Protein AF-A0A4Y7IHA9-F1 (afdb_monomer)

InterPro domains:
  IPR001179 FKBP-type peptidyl-prolyl cis-trans isomerase domain [PF00254] (92-177)
  IPR001179 FKBP-type peptidyl-prolyl cis-trans isomerase domain [PS50059] (94-177)
  IPR044197 Peptidyl-prolyl cis-trans isomerase FKBP17-1-like [PTHR47860] (51-195)
  IPR046357 Peptidyl-prolyl cis-trans isomerase domain superfamily [G3DSA:3.10.50.40] (59-189)

Organism: Papaver somniferum (NCBI:txid3469)

Secondary structure (DSSP, 8-state):
-EEEEEES-------------------------HHHHHHHHHHHHHHHHHHHHHHHHHHHHHHHT-EEPTTSSS-EEEEEE--SB-----TTS-EEEEEEEEEE-SSGGG-EEEETTT-B-TTSPBPPEEEEET--SSB-HHHHHHHHTPPBT-EEEEE--GGGS-SSSSPBS--SSHHHHHHHHHHHS-HHHHHHHHHHH--S-PPS----TTS--

Foldseek 3Di:
DKKKKAWDDDDDDDPPPPPPPPPPPDDDDDPDDPVVVVVVVVVVVVVVVVVVVVVVVVVVVQVVPWDAQPPLVGKIKGWPFAADAAPPDDLVDFDKIWIWMWDFDPPPVGDTLDGQLVVADPVSHRDTDIDTQNDDDAEQSSVSSVVNRGGHRTIMMMDAPLNRGDPALRHDDHHPDPVSSVVVCCVSVVVVVVVVVVCVVDVDDDDDDDDPPPRPD

Nearest PDB structures (foldseek):
  1q6u-assembly1_A  TM=5.528E-01  e=1.081E-02  Escherichia coli

Structure (mmCIF, N/CA/C/O backbone):
data_AF-A0A4Y7IHA9-F1
#
_entry.id   AF-A0A4Y7IHA9-F1
#
loop_
_atom_site.group_PDB
_atom_site.id
_atom_site.type_symbol
_atom_site.label_atom_id
_atom_site.label_alt_id
_atom_site.label_comp_id
_atom_site.label_asym_id
_atom_site.label_entity_id
_atom_site.label_seq_id
_atom_site.pdbx_PDB_ins_code
_atom_site.Cartn_x
_atom_site.Cartn_y
_atom_site.Cartn_z
_atom_site.occupancy
_atom_site.B_iso_or_equiv
_atom_site.auth_seq_id
_atom_site.auth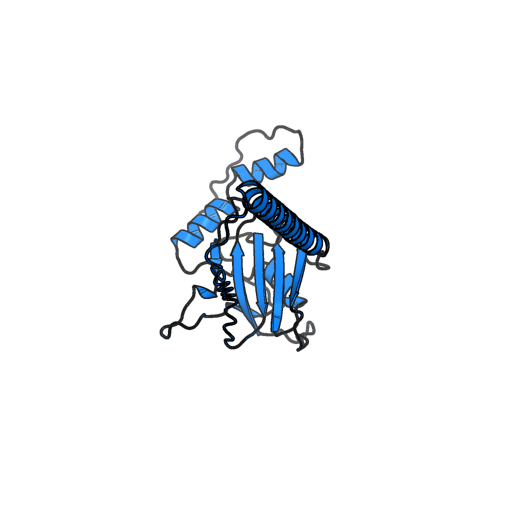_comp_id
_atom_site.auth_asym_id
_atom_site.auth_atom_id
_atom_site.pdbx_PDB_model_num
ATOM 1 N N . MET A 1 1 ? 5.165 6.055 2.962 1.00 47.41 1 MET A N 1
ATOM 2 C CA . MET A 1 1 ? 3.802 5.753 2.471 1.00 47.41 1 MET A CA 1
ATOM 3 C C . MET A 1 1 ? 3.175 4.714 3.390 1.00 47.41 1 MET A C 1
ATOM 5 O O . MET A 1 1 ? 3.920 3.924 3.952 1.00 47.41 1 MET A O 1
ATOM 9 N N . VAL A 1 2 ? 1.858 4.721 3.590 1.00 49.47 2 VAL A N 1
ATOM 10 C CA . VAL A 1 2 ? 1.145 3.632 4.276 1.00 49.47 2 VAL A CA 1
ATOM 11 C C . VAL A 1 2 ? 0.215 2.985 3.267 1.00 49.47 2 VAL A C 1
ATOM 13 O O . VAL A 1 2 ? -0.610 3.672 2.669 1.00 49.47 2 VAL A O 1
ATOM 16 N N . CYS A 1 3 ? 0.351 1.683 3.083 1.00 51.03 3 CYS A N 1
ATOM 17 C CA . CYS A 1 3 ? -0.490 0.902 2.191 1.00 51.03 3 CYS A CA 1
ATOM 18 C C . CYS A 1 3 ? -1.151 -0.214 2.998 1.00 51.03 3 CYS A C 1
ATOM 20 O O . CYS A 1 3 ? -0.537 -0.754 3.917 1.00 51.03 3 CYS A O 1
ATOM 22 N N . THR A 1 4 ? -2.399 -0.546 2.692 1.00 55.12 4 THR A N 1
ATOM 23 C CA . THR A 1 4 ? -2.986 -1.812 3.148 1.00 55.12 4 THR A CA 1
ATOM 24 C C . THR A 1 4 ? -3.186 -2.677 1.922 1.00 55.12 4 THR A C 1
ATOM 26 O O . THR A 1 4 ? -3.884 -2.257 1.003 1.00 55.12 4 THR A O 1
ATOM 29 N N . ILE A 1 5 ? -2.531 -3.834 1.911 1.00 53.50 5 ILE A N 1
ATOM 30 C CA . ILE A 1 5 ? -2.459 -4.779 0.801 1.00 53.50 5 ILE A CA 1
ATOM 31 C C . ILE A 1 5 ? -3.335 -5.988 1.140 1.00 53.50 5 ILE A C 1
ATOM 33 O O . ILE A 1 5 ? -3.275 -6.526 2.249 1.00 53.50 5 ILE A O 1
ATOM 37 N N . TYR A 1 6 ? -4.132 -6.407 0.165 1.00 57.00 6 TYR A N 1
ATOM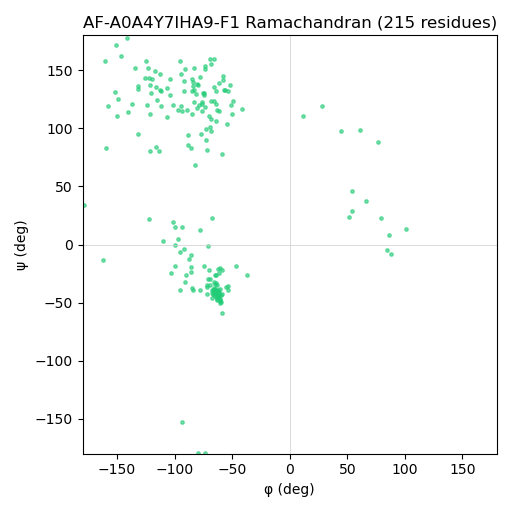 38 C CA . TYR A 1 6 ? -5.034 -7.551 0.193 1.00 57.00 6 TYR A CA 1
ATOM 39 C C . TYR A 1 6 ? -4.619 -8.487 -0.944 1.00 57.00 6 TYR A C 1
ATOM 41 O O . TYR A 1 6 ? -4.743 -8.116 -2.108 1.00 57.00 6 TYR A O 1
ATOM 49 N N . LEU A 1 7 ? -4.101 -9.676 -0.633 1.00 40.53 7 LEU A N 1
ATOM 50 C CA . LEU A 1 7 ? -3.544 -10.583 -1.643 1.00 40.53 7 LEU A CA 1
ATOM 51 C C . LEU A 1 7 ? -4.590 -11.594 -2.132 1.00 40.53 7 LEU A C 1
ATOM 53 O O . LEU A 1 7 ? -4.988 -12.453 -1.349 1.00 40.53 7 LEU A O 1
ATOM 57 N N . ASN A 1 8 ? -4.959 -11.508 -3.420 1.00 40.97 8 ASN A N 1
ATOM 58 C CA . ASN A 1 8 ? -5.875 -12.381 -4.171 1.00 40.97 8 ASN A CA 1
ATOM 59 C C . ASN A 1 8 ? -7.176 -12.751 -3.435 1.00 40.97 8 ASN A C 1
ATOM 61 O O . ASN A 1 8 ? -7.203 -13.726 -2.693 1.00 40.97 8 ASN A O 1
ATOM 65 N N . ASN A 1 9 ? -8.261 -12.034 -3.739 1.00 35.53 9 ASN A N 1
ATOM 66 C CA . ASN A 1 9 ? -9.654 -12.418 -3.480 1.00 35.53 9 ASN A CA 1
ATOM 67 C C . ASN A 1 9 ? -10.491 -11.750 -4.591 1.00 35.53 9 ASN A C 1
ATOM 69 O O . ASN A 1 9 ? -10.494 -10.530 -4.692 1.00 35.53 9 ASN A O 1
ATOM 73 N N . MET A 1 10 ? -11.069 -12.486 -5.548 1.00 23.16 10 MET A N 1
ATOM 74 C CA . MET A 1 10 ? -12.488 -12.875 -5.496 1.00 23.16 10 MET A CA 1
ATOM 75 C C . MET A 1 10 ? -13.266 -12.125 -4.407 1.00 23.16 10 MET A C 1
ATOM 77 O O . MET A 1 10 ? -13.028 -12.313 -3.215 1.00 23.16 10 MET A O 1
ATOM 81 N N . VAL A 1 11 ? -14.154 -11.244 -4.863 1.00 26.59 11 VAL A N 1
ATOM 82 C CA . VAL A 1 11 ? -15.019 -10.361 -4.082 1.00 26.59 11 VAL A CA 1
ATOM 83 C C . VAL A 1 11 ? -15.602 -11.082 -2.865 1.00 26.59 11 VAL A C 1
ATOM 85 O O . VAL A 1 11 ? -16.396 -12.006 -2.999 1.00 26.59 11 VAL A O 1
ATOM 88 N N . VAL A 1 12 ? -15.243 -10.608 -1.673 1.00 22.23 12 VAL A N 1
ATOM 89 C CA . VAL A 1 12 ? -16.101 -10.717 -0.492 1.00 22.23 12 VAL A CA 1
ATOM 90 C C . VAL A 1 12 ? -16.122 -9.338 0.141 1.00 22.23 12 VAL A C 1
ATOM 92 O O . VAL A 1 12 ? -15.222 -8.952 0.889 1.00 22.23 12 VAL A O 1
ATOM 95 N N . THR A 1 13 ? -17.150 -8.581 -0.224 1.00 23.56 13 THR A N 1
ATOM 96 C CA . THR A 1 13 ? -17.682 -7.481 0.568 1.00 23.56 13 THR A CA 1
ATOM 97 C C . THR A 1 13 ? -17.900 -8.015 1.981 1.00 23.56 13 THR A C 1
ATOM 99 O O . THR A 1 13 ? -18.725 -8.899 2.193 1.00 23.56 13 THR A O 1
ATOM 102 N N . VAL A 1 14 ? -17.129 -7.528 2.947 1.00 22.97 14 VAL A N 1
ATOM 103 C CA . VAL A 1 14 ? -17.519 -7.609 4.355 1.00 22.97 14 VAL A CA 1
ATOM 104 C C . VAL A 1 14 ? -17.692 -6.172 4.798 1.00 22.97 14 VAL A C 1
ATOM 106 O O . VAL A 1 14 ? -16.768 -5.539 5.309 1.00 22.97 14 VAL A O 1
ATOM 109 N N . ASP A 1 15 ? -18.881 -5.651 4.510 1.00 22.00 15 ASP A N 1
ATOM 110 C CA . ASP A 1 15 ? -19.426 -4.504 5.213 1.00 22.00 15 ASP A CA 1
ATOM 111 C C . ASP A 1 15 ? -19.405 -4.836 6.705 1.00 22.00 15 ASP A C 1
ATOM 113 O O . ASP A 1 15 ? -20.230 -5.592 7.210 1.00 22.00 15 ASP A O 1
ATOM 117 N N . TYR A 1 16 ? -18.455 -4.262 7.439 1.00 24.08 16 TYR A N 1
ATOM 118 C CA . TYR A 1 16 ? -18.640 -4.060 8.871 1.00 24.08 16 TYR A CA 1
ATOM 119 C C . TYR A 1 16 ? -19.450 -2.779 9.052 1.00 24.08 16 TYR A C 1
ATOM 121 O O . TYR A 1 16 ? -18.959 -1.762 9.538 1.00 24.08 16 TYR A O 1
ATOM 129 N N . GLN A 1 17 ? -20.716 -2.836 8.641 1.00 23.33 17 GLN A N 1
ATOM 130 C CA . GLN A 1 17 ? -21.725 -1.909 9.122 1.00 23.33 17 GLN A CA 1
ATOM 131 C C . GLN A 1 17 ? -22.269 -2.495 10.422 1.00 23.33 17 GLN A C 1
ATOM 133 O O . GLN A 1 17 ? -23.273 -3.200 10.459 1.00 23.33 17 GLN A O 1
ATOM 138 N N . ILE A 1 18 ? -21.545 -2.247 11.512 1.00 24.17 18 ILE A N 1
ATOM 139 C CA . ILE A 1 18 ? -22.086 -2.461 12.850 1.00 24.17 18 ILE A CA 1
ATOM 140 C C . ILE A 1 18 ? -23.100 -1.331 13.073 1.00 24.17 18 ILE A C 1
ATOM 142 O O . ILE A 1 18 ? -22.759 -0.244 13.533 1.00 24.17 18 ILE A O 1
ATOM 146 N N . PHE A 1 19 ? -24.354 -1.585 12.697 1.00 24.81 19 PHE A N 1
ATOM 147 C CA . PHE A 1 19 ? -25.500 -0.899 13.278 1.00 24.81 19 PHE A CA 1
ATOM 148 C C . PHE A 1 19 ? -25.676 -1.459 14.687 1.00 24.81 19 PHE A C 1
ATOM 150 O O . PHE A 1 19 ? -26.240 -2.535 14.868 1.00 24.81 19 PHE A O 1
ATOM 157 N N . ILE A 1 20 ? -25.187 -0.739 15.697 1.00 27.42 20 ILE A N 1
ATOM 158 C CA . ILE A 1 20 ? -25.758 -0.890 17.035 1.00 27.42 20 ILE A CA 1
ATOM 159 C C . ILE A 1 20 ? -26.911 0.105 17.114 1.00 27.42 20 ILE A C 1
ATOM 161 O O . ILE A 1 20 ? -26.742 1.241 17.549 1.00 27.42 20 ILE A O 1
ATOM 165 N N . GLU A 1 21 ? -28.090 -0.314 16.656 1.00 29.12 21 GLU A N 1
ATOM 166 C CA . GLU A 1 21 ? -29.339 0.325 17.065 1.00 29.12 21 GLU A CA 1
ATOM 167 C C . GLU A 1 21 ? -29.583 -0.083 18.528 1.00 29.12 21 GLU A C 1
ATOM 169 O O . GLU A 1 21 ? -30.300 -1.035 18.827 1.00 29.12 21 GLU A O 1
ATOM 174 N N . GLN A 1 22 ? -28.931 0.595 19.478 1.00 32.66 22 GLN A N 1
ATOM 175 C CA . GLN A 1 22 ? -29.451 0.595 20.842 1.00 32.66 22 GLN A CA 1
ATOM 176 C C . GLN A 1 22 ? -30.626 1.562 20.841 1.00 32.66 22 GLN A C 1
ATOM 178 O O . GLN A 1 22 ? -30.437 2.770 20.960 1.00 32.66 22 GLN A O 1
ATOM 183 N N . ARG A 1 23 ? -31.843 1.040 20.665 1.00 32.41 23 ARG A N 1
ATOM 184 C CA . ARG A 1 23 ? -33.038 1.787 21.059 1.00 32.41 23 ARG A CA 1
ATOM 185 C C . ARG A 1 23 ? -32.957 1.966 22.577 1.00 32.41 23 ARG A C 1
ATOM 187 O O . ARG A 1 23 ? -32.978 0.952 23.279 1.00 32.41 23 ARG A O 1
ATOM 194 N N . PRO A 1 24 ? -32.841 3.194 23.108 1.00 35.94 24 PRO A N 1
ATOM 195 C CA . PRO A 1 24 ? -33.017 3.388 24.533 1.00 35.94 24 PRO A CA 1
ATOM 196 C C . PRO A 1 24 ? -34.465 3.023 24.861 1.00 35.94 24 PRO A C 1
ATOM 198 O O . PRO A 1 24 ? -35.405 3.575 24.289 1.00 35.94 24 PRO A O 1
ATOM 201 N N . VAL A 1 25 ? -34.634 2.039 25.742 1.00 43.69 25 VAL A N 1
ATOM 202 C CA . VAL A 1 25 ? -35.924 1.736 26.358 1.00 43.69 25 VAL A CA 1
ATOM 203 C C . VAL A 1 25 ? -36.289 2.964 27.186 1.00 43.69 25 VAL A C 1
ATOM 205 O O . VAL A 1 25 ? -35.659 3.233 28.208 1.00 43.69 25 VAL A O 1
ATOM 208 N N . LEU A 1 26 ? -37.251 3.747 26.698 1.00 43.28 26 LEU A N 1
ATOM 209 C CA . LEU A 1 26 ? -37.862 4.817 27.472 1.00 43.28 26 LEU A CA 1
ATOM 210 C C . LEU A 1 26 ? -38.669 4.157 28.591 1.00 43.28 26 LEU A C 1
ATOM 212 O O . LEU A 1 26 ? -39.693 3.527 28.339 1.00 43.28 26 LEU A O 1
ATOM 216 N N . PHE A 1 27 ? -38.166 4.263 29.816 1.00 44.06 27 PHE A N 1
ATOM 217 C CA . PHE A 1 27 ? -38.980 4.086 31.008 1.00 44.06 27 PHE A CA 1
ATOM 218 C C . PHE A 1 27 ? -39.640 5.435 31.293 1.00 44.06 27 PHE A C 1
ATOM 220 O O . PHE A 1 27 ? -38.935 6.395 31.602 1.00 44.06 27 PHE A O 1
ATOM 227 N N . GLU A 1 28 ? -40.964 5.509 31.142 1.00 49.19 28 GLU A N 1
ATOM 228 C CA . GLU A 1 28 ? -41.73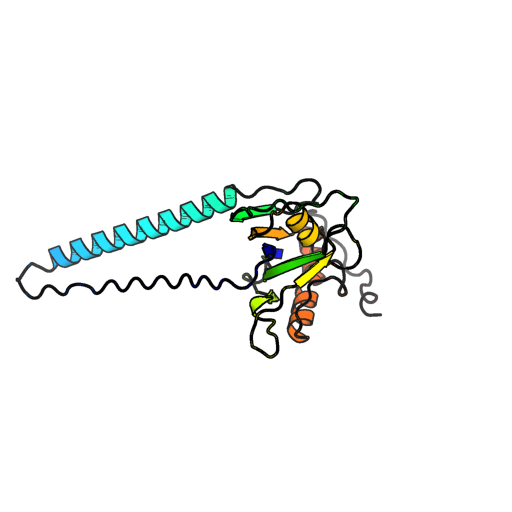9 6.649 31.633 1.00 49.19 28 GLU A CA 1
ATOM 229 C C . GLU A 1 28 ? -42.072 6.492 33.121 1.00 49.19 28 GLU A C 1
ATOM 231 O O . GLU A 1 28 ? -42.526 5.444 33.582 1.00 49.19 28 GLU A O 1
ATOM 236 N N . ASP A 1 29 ? -41.815 7.606 33.802 1.00 54.78 29 ASP A N 1
ATOM 237 C CA . ASP A 1 29 ? -42.436 8.185 34.986 1.00 54.78 29 ASP A CA 1
ATOM 238 C C . ASP A 1 29 ? -42.442 7.432 36.322 1.00 54.78 29 ASP A C 1
ATOM 240 O O . ASP A 1 29 ? -43.338 6.675 36.693 1.00 54.78 29 ASP A O 1
ATOM 244 N N . GLY A 1 30 ? -41.474 7.844 37.140 1.00 45.53 30 GLY A N 1
ATOM 245 C CA . GLY A 1 30 ? -41.612 8.005 38.581 1.00 45.53 30 GLY A CA 1
ATOM 246 C C . GLY A 1 30 ? -40.640 9.091 39.041 1.00 45.53 30 GLY A C 1
ATOM 247 O O . GLY A 1 30 ? -39.480 9.072 38.641 1.00 45.53 30 GLY A O 1
ATOM 248 N N . ASP A 1 31 ? -41.124 10.049 39.830 1.00 59.94 31 ASP A N 1
ATOM 249 C CA . ASP A 1 31 ? -40.430 11.241 40.339 1.00 59.94 31 ASP A CA 1
ATOM 250 C C . ASP A 1 31 ? -39.171 10.894 41.165 1.00 59.94 31 ASP A C 1
ATOM 252 O O . ASP A 1 31 ? -39.159 10.870 42.396 1.00 59.94 31 ASP A O 1
ATOM 256 N N . TYR A 1 32 ? -38.092 10.566 40.457 1.00 55.94 32 TYR A N 1
ATOM 257 C CA . TYR A 1 32 ? -36.773 10.263 40.990 1.00 55.94 32 TYR A CA 1
ATOM 258 C C . TYR A 1 32 ? -35.804 11.349 40.532 1.00 55.94 32 TYR A C 1
ATOM 260 O O . TYR A 1 32 ? -35.065 11.185 39.567 1.00 55.94 32 TYR A O 1
ATOM 268 N N . SER A 1 33 ? -35.868 12.468 41.262 1.00 61.91 33 SER A N 1
ATOM 269 C CA . SER A 1 33 ? -34.807 13.437 41.562 1.00 61.91 33 SER A CA 1
ATOM 270 C C . SER A 1 33 ? -33.685 13.559 40.524 1.00 61.91 33 SER A C 1
ATOM 272 O O . SER A 1 33 ? -32.882 12.646 40.337 1.00 61.91 33 SER A O 1
ATOM 274 N N . SER A 1 34 ? -33.542 14.757 39.956 1.00 67.44 34 SER A N 1
ATOM 275 C CA . SER A 1 34 ? -32.450 15.213 39.074 1.00 67.44 34 SER A CA 1
ATOM 276 C C . SER A 1 34 ? -31.037 14.702 39.420 1.00 67.44 34 SER A C 1
ATOM 278 O O . SER A 1 34 ? -30.195 14.566 38.532 1.00 67.44 34 SER A O 1
ATOM 280 N N . LEU A 1 35 ? -30.772 14.373 40.687 1.00 71.56 35 LEU A N 1
ATOM 281 C CA . LEU A 1 35 ? -29.537 13.746 41.161 1.00 71.56 35 LEU A CA 1
ATOM 282 C C . LEU A 1 35 ? -29.308 12.324 40.615 1.00 71.56 35 LEU A C 1
ATOM 284 O O . LEU A 1 35 ? -28.178 11.995 40.262 1.00 71.56 35 LEU A O 1
ATOM 288 N N . ILE A 1 36 ? -30.343 11.486 40.506 1.00 75.19 36 ILE A N 1
ATOM 289 C CA . ILE A 1 36 ? -30.235 10.129 39.938 1.00 75.19 36 ILE A CA 1
ATOM 290 C C . ILE A 1 36 ? -29.934 10.219 38.440 1.00 75.19 36 ILE A C 1
ATOM 292 O O . ILE A 1 36 ? -29.046 9.524 37.947 1.00 75.19 36 ILE A O 1
ATOM 296 N N . GLN A 1 37 ? -30.592 11.136 37.729 1.00 75.69 37 GLN A N 1
ATOM 297 C CA . GLN A 1 37 ? -30.321 11.386 36.313 1.00 75.69 37 GLN A CA 1
ATOM 298 C C . GLN A 1 37 ? -28.881 11.882 36.086 1.00 75.69 37 GLN A C 1
ATOM 300 O O . GLN A 1 37 ? -28.200 11.405 35.177 1.00 75.69 37 GLN A O 1
ATOM 305 N N . LEU A 1 38 ? -28.380 12.772 36.953 1.00 81.19 38 LEU A N 1
ATOM 306 C CA . LEU A 1 38 ? -26.998 13.259 36.909 1.00 81.19 38 LEU A CA 1
ATOM 307 C C . LEU A 1 38 ? -25.975 12.146 37.191 1.00 81.19 38 LEU A C 1
ATOM 309 O O . LEU A 1 38 ? -24.950 12.070 36.512 1.00 81.19 38 LEU A O 1
ATOM 313 N N . LEU A 1 39 ? -26.252 11.265 38.156 1.00 82.62 39 LEU A N 1
ATOM 314 C CA . LEU A 1 39 ? -25.399 10.116 38.479 1.00 82.62 39 LEU A CA 1
ATOM 315 C C . LEU A 1 39 ? -25.346 9.105 37.327 1.00 82.62 39 LEU A C 1
ATOM 317 O O . LEU A 1 39 ? -24.262 8.653 36.958 1.00 82.62 39 LEU A O 1
ATOM 321 N N . VAL A 1 40 ? -26.489 8.800 36.706 1.00 87.31 40 VAL A N 1
ATOM 322 C CA . VAL A 1 40 ? -26.555 7.928 35.520 1.00 87.31 40 VAL A CA 1
ATOM 323 C C . VAL A 1 40 ? -25.778 8.544 34.353 1.00 87.31 40 VAL A C 1
ATOM 325 O O . VAL A 1 40 ? -25.002 7.850 33.691 1.00 87.31 40 VAL A O 1
ATOM 328 N N . GLN A 1 41 ? -25.910 9.854 34.131 1.00 88.88 41 GLN A N 1
ATOM 329 C CA . GLN A 1 41 ? -25.167 10.563 33.090 1.00 88.88 41 GLN A CA 1
ATOM 330 C C . GLN A 1 41 ? -23.651 10.564 33.354 1.00 88.88 41 GLN A C 1
ATOM 332 O O . GLN A 1 41 ? -22.872 10.327 32.428 1.00 88.88 41 GLN A O 1
ATOM 337 N N . GLN A 1 42 ? -23.212 10.778 34.599 1.00 90.75 42 GLN A N 1
ATOM 338 C CA . GLN A 1 42 ? -21.795 10.680 34.969 1.00 90.75 42 GLN A CA 1
ATOM 339 C C . GLN A 1 42 ? -21.247 9.265 34.766 1.00 90.75 42 GLN A C 1
ATOM 341 O O . GLN A 1 42 ? -20.164 9.109 34.199 1.00 90.75 42 GLN A O 1
ATOM 346 N N . GLN A 1 43 ? -22.002 8.238 35.162 1.00 92.31 43 GLN A N 1
ATOM 347 C CA . GLN A 1 43 ? -21.605 6.843 34.975 1.00 92.31 43 GLN A CA 1
ATOM 348 C C . GLN A 1 43 ? -21.473 6.493 33.486 1.00 92.31 43 GLN A C 1
ATOM 350 O O . GLN A 1 43 ? -20.514 5.830 33.089 1.00 92.31 43 GLN A O 1
ATOM 355 N N . PHE A 1 44 ? -22.388 6.987 32.646 1.00 92.38 44 PHE A N 1
ATOM 356 C CA . PHE A 1 44 ? -22.321 6.820 31.193 1.00 92.38 44 PHE A CA 1
ATOM 357 C C . PHE A 1 44 ? -21.091 7.510 30.586 1.00 92.38 44 PHE A C 1
ATOM 359 O O . PHE A 1 44 ? -20.375 6.905 29.789 1.00 92.38 44 PHE A O 1
ATOM 366 N N . LEU A 1 45 ? -20.796 8.749 30.992 1.00 91.31 45 LEU A N 1
ATOM 367 C CA . LEU A 1 45 ? -19.612 9.482 30.527 1.00 91.31 45 LEU A CA 1
ATOM 368 C C . LEU A 1 45 ? -18.306 8.803 30.960 1.00 91.31 45 LEU A C 1
ATOM 370 O O . LEU A 1 45 ? -17.360 8.735 30.174 1.00 91.31 45 LEU A O 1
ATOM 374 N N . TYR A 1 46 ? -18.258 8.264 32.181 1.00 92.38 46 TYR A N 1
ATOM 375 C CA . TYR A 1 46 ? -17.119 7.488 32.673 1.00 92.38 46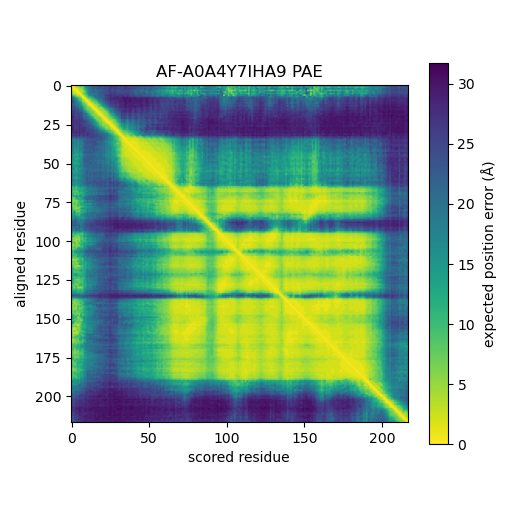 TYR A CA 1
ATOM 376 C C . TYR A 1 46 ? -16.950 6.174 31.903 1.00 92.38 46 TYR A C 1
ATOM 378 O O . TYR A 1 46 ? -15.837 5.792 31.545 1.00 92.38 46 TYR A O 1
ATOM 386 N N . PHE A 1 47 ? -18.048 5.485 31.593 1.00 93.94 47 PHE A N 1
ATOM 387 C CA . PHE A 1 47 ? -18.002 4.286 30.761 1.00 93.94 47 PHE A CA 1
ATOM 388 C C . PHE A 1 47 ? -17.495 4.602 29.347 1.00 93.94 47 PHE A C 1
ATOM 390 O O . PHE A 1 47 ? -16.590 3.932 28.849 1.00 93.94 47 PHE A O 1
ATOM 397 N N . LEU A 1 48 ? -18.019 5.663 28.724 1.00 93.06 48 LEU A N 1
ATOM 398 C CA . LEU A 1 48 ? -17.622 6.086 27.383 1.00 93.06 48 LEU A CA 1
ATOM 399 C C . LEU A 1 48 ? -16.145 6.503 27.328 1.00 93.06 48 LEU A C 1
ATOM 401 O O . LEU A 1 48 ? -15.447 6.146 26.379 1.00 93.06 48 LEU A O 1
ATOM 405 N N . SER A 1 49 ? -15.647 7.222 28.339 1.00 93.25 49 SER A N 1
ATOM 406 C CA . SER A 1 49 ? -14.243 7.645 28.390 1.00 93.25 49 SER A CA 1
ATOM 407 C C . SER A 1 49 ? -13.289 6.459 28.549 1.00 93.25 49 SER A C 1
ATOM 409 O O . SER A 1 49 ? -12.295 6.379 27.826 1.00 93.25 49 SER A O 1
ATOM 411 N N . ASN A 1 50 ? -13.620 5.493 29.412 1.00 91.69 50 ASN A N 1
ATOM 412 C CA . ASN A 1 50 ? -12.842 4.262 29.563 1.00 91.69 50 ASN A CA 1
ATOM 413 C C . ASN A 1 50 ? -12.882 3.397 28.302 1.00 91.69 50 ASN A C 1
ATOM 415 O O . ASN A 1 50 ? -11.852 2.854 27.904 1.00 91.69 50 ASN A O 1
ATOM 419 N N . LEU A 1 51 ? -14.031 3.308 27.627 1.00 94.44 51 LEU A N 1
ATOM 420 C CA . LEU A 1 51 ? -14.136 2.620 26.341 1.00 94.44 51 LEU A CA 1
ATOM 421 C C . LEU A 1 51 ? -13.233 3.279 25.288 1.00 94.44 51 LEU A C 1
ATOM 423 O O . LEU A 1 51 ? -12.499 2.590 24.580 1.00 94.44 51 LEU A O 1
ATOM 427 N N . LEU A 1 52 ? -13.235 4.612 25.213 1.00 91.50 52 LEU A N 1
ATOM 428 C CA . LEU A 1 52 ? -12.389 5.356 24.281 1.00 91.50 52 LEU A CA 1
ATOM 429 C C . LEU A 1 52 ? -10.896 5.162 24.588 1.00 91.50 52 LEU A C 1
ATOM 431 O O . LEU A 1 52 ? -10.091 4.982 23.671 1.00 91.50 52 LEU A O 1
ATOM 435 N N . LEU A 1 53 ? -10.532 5.147 25.873 1.00 90.56 53 LEU A N 1
ATOM 436 C CA . LEU A 1 53 ? -9.174 4.864 26.328 1.00 90.56 53 LEU A CA 1
ATOM 437 C C . LEU A 1 53 ? -8.747 3.438 25.958 1.00 90.56 53 LEU A C 1
ATOM 439 O O . LEU A 1 53 ? -7.658 3.253 25.418 1.00 90.56 53 LEU A O 1
ATOM 443 N N . LEU A 1 54 ? -9.607 2.440 26.170 1.00 90.12 54 LEU A N 1
ATOM 444 C CA . LEU A 1 54 ? -9.340 1.051 25.789 1.00 90.12 54 LEU A CA 1
ATOM 445 C C . LEU A 1 54 ? -9.141 0.904 24.278 1.00 90.12 54 LEU A C 1
ATOM 447 O O . LEU A 1 54 ? -8.177 0.271 23.852 1.00 90.12 54 LEU A O 1
ATOM 451 N N . LEU A 1 55 ? -9.984 1.544 23.462 1.00 83.12 55 LEU A N 1
ATOM 452 C CA . LEU A 1 55 ? -9.820 1.562 22.004 1.00 83.12 55 LEU A CA 1
ATOM 453 C C . LEU A 1 55 ? -8.502 2.234 21.588 1.00 83.12 55 LEU A C 1
ATOM 455 O O . LEU A 1 55 ? -7.820 1.765 20.671 1.00 83.12 55 LEU A O 1
ATOM 459 N N . HIS A 1 56 ? -8.108 3.314 22.271 1.00 78.00 56 HIS A N 1
ATOM 460 C CA . HIS A 1 56 ? -6.822 3.968 22.037 1.00 78.00 56 HIS A CA 1
ATOM 461 C C . HIS A 1 56 ? -5.649 3.039 22.374 1.00 78.00 56 HIS A C 1
ATOM 463 O O . HIS A 1 56 ? -4.744 2.875 21.553 1.00 78.00 56 HIS A O 1
ATOM 469 N N . LEU A 1 57 ? -5.679 2.392 23.541 1.00 77.38 57 LEU A N 1
ATOM 470 C CA . LEU A 1 57 ? -4.637 1.468 23.991 1.00 77.38 57 LEU A CA 1
ATOM 471 C C . LEU A 1 57 ? -4.536 0.233 23.086 1.00 77.38 57 LEU A C 1
ATOM 473 O O . LEU A 1 57 ? -3.430 -0.150 22.710 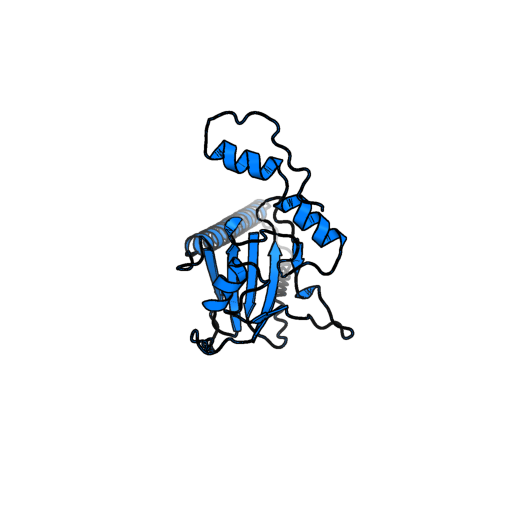1.00 77.38 57 LEU A O 1
ATOM 477 N N . GLN A 1 58 ? -5.663 -0.334 22.645 1.00 80.19 58 GLN A N 1
ATOM 478 C CA . GLN A 1 58 ? -5.681 -1.429 21.667 1.00 80.19 58 GLN A CA 1
ATOM 479 C C . GLN A 1 58 ? -4.999 -1.029 20.354 1.00 80.19 58 GLN A C 1
ATOM 481 O O . GLN A 1 58 ? -4.200 -1.789 19.805 1.00 80.19 58 GLN A O 1
ATOM 486 N N . LYS A 1 59 ? -5.258 0.187 19.861 1.00 74.06 59 LYS A N 1
ATOM 487 C CA . LYS A 1 59 ? -4.615 0.708 18.649 1.00 74.06 59 LYS A CA 1
ATOM 488 C C . LYS A 1 59 ? -3.112 0.923 18.838 1.00 74.06 59 LYS A C 1
ATOM 490 O O . LYS A 1 59 ? -2.350 0.623 17.921 1.00 74.06 59 LYS A O 1
ATOM 495 N N . GLN A 1 60 ? -2.681 1.415 20.001 1.00 71.06 60 GLN A N 1
ATOM 496 C CA . GLN A 1 60 ? -1.256 1.553 20.329 1.00 71.06 60 GLN A CA 1
ATOM 497 C C . GLN A 1 60 ? -0.559 0.186 20.369 1.00 71.06 60 GLN A C 1
ATOM 499 O O . GLN A 1 60 ? 0.502 0.023 19.772 1.00 71.06 60 GLN A O 1
ATOM 504 N N . LEU A 1 61 ? -1.191 -0.822 20.978 1.00 71.44 61 LEU A N 1
ATOM 505 C CA . LEU A 1 61 ? -0.664 -2.187 21.038 1.00 71.44 61 LEU A CA 1
ATOM 506 C C . LEU A 1 61 ? -0.508 -2.807 19.638 1.00 71.44 61 LEU A C 1
ATOM 508 O O . LEU A 1 61 ? 0.509 -3.422 19.331 1.00 71.44 61 LEU A O 1
ATOM 512 N N . GLN A 1 62 ? -1.480 -2.587 18.749 1.00 61.62 62 GLN A N 1
ATOM 513 C CA . GLN A 1 62 ? -1.385 -3.032 17.354 1.00 61.62 62 GLN A CA 1
ATOM 514 C C . GLN A 1 62 ? -0.232 -2.360 16.595 1.00 61.62 62 GLN A C 1
ATOM 516 O O . GLN A 1 62 ? 0.388 -2.993 15.747 1.00 61.62 62 GLN A O 1
ATOM 521 N N . LEU A 1 63 ? 0.066 -1.089 16.881 1.00 59.72 63 LEU A N 1
ATOM 522 C CA . LEU A 1 63 ? 1.201 -0.385 16.275 1.00 59.72 63 LEU A CA 1
ATOM 523 C C . LEU A 1 63 ? 2.546 -0.885 16.819 1.00 59.72 63 LEU A C 1
ATOM 525 O O . LEU A 1 63 ? 3.512 -0.958 16.058 1.00 59.72 63 LEU A O 1
ATOM 529 N N . LEU A 1 64 ? 2.599 -1.261 18.098 1.00 63.00 64 LEU A N 1
ATOM 530 C CA . LEU A 1 64 ? 3.777 -1.868 18.724 1.00 63.00 64 LEU A CA 1
ATOM 531 C C . LEU A 1 64 ? 4.091 -3.252 18.145 1.00 63.00 64 LEU A C 1
ATOM 533 O O . LEU A 1 64 ? 5.257 -3.588 17.989 1.00 63.00 64 LEU A O 1
ATOM 537 N N . ASN A 1 65 ? 3.070 -4.002 17.727 1.00 70.19 65 ASN A N 1
ATOM 538 C CA . ASN A 1 65 ? 3.235 -5.298 17.065 1.00 70.19 65 ASN A CA 1
ATOM 539 C C . ASN A 1 65 ? 3.635 -5.188 15.583 1.00 70.19 65 ASN A C 1
ATOM 541 O O . ASN A 1 65 ? 3.542 -6.178 14.861 1.00 70.19 65 ASN A O 1
ATOM 545 N N . SER A 1 66 ? 4.038 -4.008 15.099 1.00 77.25 66 SER A N 1
ATOM 546 C CA . SER A 1 66 ? 4.608 -3.889 13.756 1.00 77.25 66 SER A CA 1
ATOM 547 C C . SER A 1 66 ? 6.081 -4.290 13.755 1.00 77.25 66 SER A C 1
ATOM 549 O O . SER A 1 66 ? 6.840 -3.922 14.649 1.00 77.25 66 SER A O 1
ATOM 551 N N . TRP A 1 67 ? 6.490 -5.036 12.736 1.00 85.88 67 TRP A N 1
ATOM 552 C CA . TRP A 1 67 ? 7.852 -5.547 12.582 1.00 85.88 67 TRP A CA 1
ATOM 553 C C . TRP A 1 67 ? 8.418 -5.118 11.235 1.00 85.88 67 TRP A C 1
ATOM 555 O O . TRP A 1 67 ? 7.672 -4.777 10.318 1.00 85.88 67 TRP A O 1
ATOM 565 N N . GLU A 1 68 ? 9.737 -5.094 11.118 1.00 88.31 68 GLU A N 1
ATOM 566 C CA . GLU A 1 68 ? 10.409 -4.835 9.849 1.00 88.31 68 GLU A CA 1
ATOM 567 C C . GLU A 1 68 ? 10.520 -6.129 9.040 1.00 88.31 68 GLU A C 1
ATOM 569 O O . GLU A 1 68 ? 10.822 -7.188 9.588 1.00 88.31 68 GLU A O 1
ATOM 574 N N . LEU A 1 69 ? 10.237 -6.053 7.740 1.00 84.38 69 LEU A N 1
ATOM 575 C CA . LEU A 1 69 ? 10.443 -7.171 6.828 1.00 84.38 69 LEU A CA 1
ATOM 576 C C . LEU A 1 69 ? 11.939 -7.321 6.544 1.00 84.38 69 LEU A C 1
ATOM 578 O O . LEU A 1 69 ? 12.598 -6.354 6.153 1.00 84.38 69 LEU A O 1
ATOM 582 N N . GLU A 1 70 ? 12.452 -8.538 6.687 1.00 87.50 70 GLU A N 1
ATOM 583 C CA . GLU A 1 70 ? 13.839 -8.868 6.351 1.00 87.50 70 GLU A CA 1
ATOM 584 C C . GLU A 1 70 ? 14.142 -8.544 4.880 1.00 87.50 70 GLU A C 1
ATOM 586 O O . GLU A 1 70 ? 13.280 -8.692 4.007 1.00 87.50 70 GLU A O 1
ATOM 591 N N . ASP A 1 71 ? 15.351 -8.035 4.624 1.00 85.31 71 ASP A N 1
ATOM 592 C CA . ASP A 1 71 ? 15.858 -7.634 3.301 1.00 85.31 71 ASP A CA 1
ATOM 593 C C . ASP A 1 71 ? 14.943 -6.683 2.505 1.00 85.31 71 ASP A C 1
ATOM 595 O O . ASP A 1 71 ? 15.011 -6.593 1.279 1.00 85.31 71 ASP A O 1
ATOM 599 N N . SER A 1 72 ? 14.073 -5.939 3.194 1.00 84.06 72 SER A N 1
ATOM 600 C CA . SER A 1 72 ? 13.107 -5.037 2.555 1.00 84.06 72 SER A CA 1
ATOM 601 C C . SER A 1 72 ? 13.570 -3.584 2.459 1.00 84.06 72 SER A C 1
ATOM 603 O O . SER A 1 72 ? 12.872 -2.760 1.874 1.00 84.06 72 SER A O 1
ATOM 605 N N . GLY A 1 73 ? 14.709 -3.243 3.069 1.00 84.62 73 GLY A N 1
ATOM 606 C CA . GLY A 1 73 ? 15.207 -1.869 3.141 1.00 84.62 73 GLY A CA 1
ATOM 607 C C . GLY A 1 73 ? 14.329 -0.933 3.984 1.00 84.62 73 GLY A C 1
ATOM 608 O O . GLY A 1 73 ? 14.152 0.231 3.612 1.00 84.62 73 GLY A O 1
ATOM 609 N N . GLY A 1 74 ? 13.764 -1.430 5.093 1.00 83.00 74 GLY A N 1
ATOM 610 C CA . GLY A 1 74 ? 13.019 -0.624 6.068 1.00 83.00 74 GLY A CA 1
ATOM 611 C C . GLY A 1 74 ? 11.493 -0.695 5.973 1.00 83.00 74 GLY A C 1
ATOM 612 O O . GLY A 1 74 ? 10.809 0.158 6.551 1.00 83.00 74 GLY A O 1
ATOM 613 N N . VAL A 1 75 ? 10.922 -1.646 5.225 1.00 82.69 75 VAL A N 1
ATOM 614 C CA . VAL A 1 75 ? 9.462 -1.798 5.140 1.00 82.69 75 VAL A CA 1
ATOM 615 C C . VAL A 1 75 ? 8.946 -2.400 6.439 1.00 82.69 75 VAL A C 1
ATOM 617 O O . VAL A 1 75 ? 9.270 -3.534 6.780 1.00 82.69 75 VAL A O 1
ATOM 620 N N . LYS A 1 76 ? 8.085 -1.662 7.144 1.00 84.50 76 LYS A N 1
ATOM 621 C CA . LYS A 1 76 ? 7.401 -2.180 8.337 1.00 84.50 76 LYS A CA 1
ATOM 622 C C . LYS A 1 76 ? 6.065 -2.789 7.962 1.00 84.50 76 LYS A C 1
ATOM 624 O O . LYS A 1 76 ? 5.336 -2.212 7.158 1.00 84.50 76 LYS A O 1
ATOM 629 N N . SER A 1 77 ? 5.708 -3.899 8.581 1.00 82.69 77 SER A N 1
ATOM 630 C CA . SER A 1 77 ? 4.469 -4.638 8.360 1.00 82.69 77 SER A CA 1
ATOM 631 C C . SER A 1 77 ? 3.662 -4.804 9.640 1.00 82.69 77 SER A C 1
ATOM 633 O O . SER A 1 77 ? 4.207 -4.810 10.736 1.00 82.69 77 SER A O 1
ATOM 635 N N . LEU A 1 78 ? 2.345 -4.914 9.470 1.00 85.75 78 LEU A N 1
ATOM 636 C CA . LEU A 1 78 ? 1.362 -5.282 10.479 1.00 85.75 78 LEU A CA 1
ATOM 637 C C . LEU A 1 78 ? 0.309 -6.195 9.837 1.00 85.75 78 LEU A C 1
ATOM 639 O O . LEU A 1 78 ? -0.451 -5.747 8.974 1.00 85.75 78 LEU A O 1
ATOM 643 N N . ASP A 1 79 ? 0.249 -7.456 10.251 1.00 84.69 79 ASP A N 1
ATOM 644 C CA . ASP A 1 79 ? -0.722 -8.425 9.747 1.00 84.69 79 ASP A CA 1
ATOM 645 C C . ASP A 1 79 ? -2.046 -8.202 10.461 1.00 84.69 79 ASP A C 1
ATOM 647 O O . ASP A 1 79 ? -2.146 -8.316 11.679 1.00 84.69 79 ASP A O 1
ATOM 651 N N . LEU A 1 80 ? -3.067 -7.851 9.683 1.00 84.69 80 LEU A N 1
ATOM 652 C CA . LEU A 1 80 ? -4.439 -7.706 10.168 1.00 84.69 80 LEU A CA 1
ATOM 653 C C . LEU A 1 80 ? -5.192 -9.030 10.033 1.00 84.69 80 LEU A C 1
ATOM 655 O O . LEU A 1 80 ? -6.058 -9.344 10.844 1.00 84.69 80 LEU A O 1
ATOM 659 N N . ARG A 1 81 ? -4.847 -9.808 9.002 1.00 86.31 81 ARG A N 1
ATOM 660 C CA . ARG A 1 81 ? -5.329 -11.170 8.792 1.00 86.31 81 ARG A CA 1
ATOM 661 C C . ARG A 1 81 ? -4.260 -11.980 8.077 1.00 86.31 81 ARG A C 1
ATOM 663 O O . ARG A 1 81 ? -3.824 -11.602 6.993 1.00 86.31 81 ARG A O 1
ATOM 670 N N . ILE A 1 82 ? -3.877 -13.113 8.646 1.00 82.69 82 ILE A N 1
ATOM 671 C CA . ILE A 1 82 ? -2.917 -14.019 8.015 1.00 82.69 82 ILE A CA 1
ATOM 672 C C . ILE A 1 82 ? -3.665 -14.875 6.987 1.00 82.69 82 ILE A C 1
ATOM 674 O O . ILE A 1 82 ? -4.712 -15.444 7.285 1.00 82.69 82 ILE A O 1
ATOM 678 N N . GLY A 1 83 ? -3.144 -14.930 5.761 1.00 80.69 83 GLY A N 1
ATOM 679 C CA . GLY A 1 83 ? -3.688 -15.779 4.704 1.00 80.69 83 GLY A CA 1
ATOM 680 C C . GLY A 1 83 ? -3.459 -17.267 4.978 1.00 80.69 83 GLY A C 1
ATOM 681 O O . GLY A 1 83 ? -2.565 -17.645 5.735 1.00 80.69 83 GLY A O 1
ATOM 682 N N . VAL A 1 84 ? -4.253 -18.120 4.336 1.00 75.19 84 VAL A N 1
ATOM 683 C CA . VAL A 1 84 ? -4.233 -19.572 4.589 1.00 75.19 84 VAL A CA 1
ATOM 684 C C . VAL A 1 84 ? -3.328 -20.292 3.596 1.00 75.19 84 VAL A C 1
ATOM 686 O O . VAL A 1 84 ? -2.591 -21.201 3.968 1.00 75.19 84 VAL A O 1
ATOM 689 N N . ILE A 1 85 ? -3.348 -19.858 2.336 1.00 72.31 85 ILE A N 1
ATOM 690 C CA . ILE A 1 85 ? -2.638 -20.527 1.249 1.00 72.31 85 ILE A CA 1
ATOM 691 C C . ILE A 1 85 ? -1.225 -19.935 1.174 1.00 72.31 85 ILE A C 1
ATOM 693 O O . ILE A 1 85 ? -1.087 -18.736 0.897 1.00 72.31 85 ILE A O 1
ATOM 697 N N . PRO A 1 86 ? -0.167 -20.730 1.425 1.00 65.81 86 PRO A N 1
ATOM 698 C CA . PRO A 1 86 ? 1.199 -20.270 1.236 1.00 65.81 86 PRO A CA 1
ATOM 699 C C . PRO A 1 86 ? 1.349 -19.737 -0.181 1.00 65.81 86 PRO A C 1
ATOM 701 O O . PRO A 1 86 ? 0.927 -20.387 -1.142 1.00 65.81 86 PRO A O 1
ATOM 704 N N . MET A 1 87 ? 1.943 -18.557 -0.328 1.00 62.78 87 MET A N 1
ATOM 705 C CA . MET A 1 87 ? 2.336 -18.119 -1.654 1.00 62.78 87 MET A CA 1
ATOM 706 C C . MET A 1 87 ? 3.484 -19.027 -2.098 1.00 62.78 87 MET A C 1
ATOM 708 O O . MET A 1 87 ? 4.617 -18.881 -1.659 1.00 62.78 87 MET A O 1
ATOM 712 N N . VAL A 1 88 ? 3.164 -20.047 -2.894 1.00 49.91 88 VAL A N 1
ATOM 713 C CA . VAL A 1 88 ? 4.153 -20.999 -3.409 1.00 49.91 88 VAL A CA 1
ATOM 714 C C . VAL A 1 88 ? 5.013 -20.241 -4.413 1.00 49.91 88 VAL A C 1
ATOM 716 O O . VAL A 1 88 ? 4.551 -20.010 -5.523 1.00 49.91 88 VAL A O 1
ATOM 719 N N . GLY A 1 89 ? 6.215 -19.815 -4.051 1.00 48.94 89 GLY A N 1
ATOM 720 C CA . GLY A 1 89 ? 7.074 -19.039 -4.940 1.00 48.94 89 GLY A CA 1
ATOM 721 C C . GLY A 1 89 ? 8.523 -19.105 -4.498 1.00 48.94 89 GLY A C 1
ATOM 722 O O . GLY A 1 89 ? 9.005 -18.195 -3.834 1.00 48.94 89 GLY A O 1
ATOM 723 N N . ASP A 1 90 ? 9.216 -20.173 -4.883 1.00 47.31 90 ASP A N 1
ATOM 724 C CA . ASP A 1 90 ? 10.678 -20.167 -4.892 1.00 47.31 90 ASP A CA 1
ATOM 725 C C . ASP A 1 90 ? 11.163 -19.212 -5.992 1.00 47.31 90 ASP A C 1
ATOM 727 O O . ASP A 1 90 ? 10.465 -19.015 -6.991 1.00 47.31 90 ASP A O 1
ATOM 731 N N . GLN A 1 91 ? 12.385 -18.678 -5.860 1.00 43.12 91 GLN A N 1
ATOM 732 C CA . GLN A 1 91 ? 13.056 -17.797 -6.841 1.00 43.12 91 GLN A CA 1
ATOM 733 C C . GLN A 1 91 ? 12.984 -18.288 -8.302 1.00 43.12 91 GLN A C 1
ATOM 735 O O . GLN A 1 91 ? 13.180 -17.504 -9.224 1.00 43.12 91 GLN A O 1
ATOM 740 N N . LYS A 1 92 ? 12.697 -19.575 -8.521 1.00 44.19 92 LYS A N 1
ATOM 741 C CA . LYS A 1 92 ? 12.613 -20.222 -9.832 1.00 44.19 92 LYS A CA 1
ATOM 742 C C . LYS A 1 92 ? 11.242 -20.104 -10.515 1.00 44.19 92 LYS A C 1
ATOM 744 O O . LYS A 1 92 ? 11.165 -20.264 -11.726 1.00 44.19 92 LYS A O 1
ATOM 749 N N . ASN A 1 93 ? 10.172 -19.817 -9.769 1.00 49.44 93 ASN A N 1
ATOM 750 C CA . ASN A 1 93 ? 8.804 -19.730 -10.286 1.00 49.44 93 ASN A CA 1
ATOM 751 C C . ASN A 1 93 ? 8.233 -18.337 -10.003 1.00 49.44 93 ASN A C 1
ATOM 753 O O . ASN A 1 93 ? 7.482 -18.146 -9.047 1.00 49.44 93 ASN A O 1
ATOM 757 N N . MET A 1 94 ? 8.602 -17.361 -10.838 1.00 59.31 94 MET A N 1
ATOM 758 C CA . MET A 1 94 ? 7.974 -16.037 -10.863 1.00 59.31 94 MET A CA 1
ATOM 759 C C . MET A 1 94 ? 6.449 -16.195 -10.954 1.00 59.31 94 MET A C 1
ATOM 761 O O . MET A 1 94 ? 5.944 -16.801 -11.901 1.00 59.31 94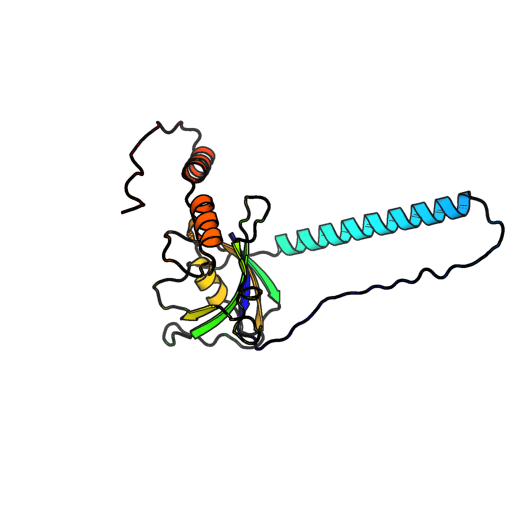 MET A O 1
ATOM 765 N N . LYS A 1 95 ? 5.704 -15.678 -9.969 1.00 69.12 95 LYS A N 1
ATOM 766 C CA . LYS A 1 95 ? 4.238 -15.790 -9.943 1.00 69.12 95 LYS A CA 1
ATOM 767 C C . LYS A 1 95 ? 3.568 -14.446 -10.119 1.00 69.12 95 LYS A C 1
ATOM 769 O O . LYS A 1 95 ? 3.889 -13.475 -9.435 1.00 69.12 95 LYS A O 1
ATOM 774 N N . ARG A 1 96 ? 2.581 -14.438 -11.015 1.00 80.06 96 ARG A N 1
ATOM 775 C CA . ARG A 1 96 ? 1.621 -13.349 -11.139 1.00 80.06 96 ARG A CA 1
ATOM 776 C C . ARG A 1 96 ? 0.736 -13.336 -9.895 1.00 80.06 96 ARG A C 1
ATOM 778 O O . ARG A 1 96 ? 0.104 -14.339 -9.565 1.00 80.06 96 ARG A O 1
ATOM 785 N N . VAL A 1 97 ? 0.703 -12.202 -9.218 1.00 81.88 97 VAL A N 1
ATOM 786 C CA . VAL A 1 97 ? -0.145 -11.932 -8.059 1.00 81.88 97 VAL A CA 1
ATOM 787 C C . VAL A 1 97 ? -1.096 -10.803 -8.402 1.00 81.88 97 VAL A C 1
ATOM 789 O O . VAL A 1 97 ? -0.740 -9.919 -9.178 1.00 81.88 97 VAL A O 1
ATOM 792 N N . SER A 1 98 ? -2.284 -10.823 -7.807 1.00 86.38 98 SER A N 1
ATOM 793 C CA . SER A 1 98 ? -3.216 -9.703 -7.872 1.00 86.38 98 SER A CA 1
ATOM 794 C C . SER A 1 98 ? -3.496 -9.225 -6.458 1.00 86.38 98 SER A C 1
ATOM 796 O O . SER A 1 98 ? -3.783 -10.022 -5.559 1.00 86.38 98 SER A O 1
ATOM 798 N N . ILE A 1 99 ? -3.379 -7.922 -6.245 1.00 86.00 99 ILE A N 1
ATOM 799 C CA . ILE A 1 99 ? -3.632 -7.300 -4.956 1.00 86.00 99 ILE A CA 1
ATOM 800 C C . ILE A 1 99 ? -4.723 -6.248 -5.083 1.00 86.00 99 ILE A C 1
ATOM 802 O O . ILE A 1 99 ? -4.708 -5.426 -5.997 1.00 86.00 99 ILE A O 1
ATOM 806 N N . HIS A 1 100 ? -5.632 -6.223 -4.116 1.00 91.62 100 HIS A N 1
ATOM 807 C CA . HIS A 1 100 ? -6.307 -4.975 -3.806 1.00 91.62 100 HIS A CA 1
ATOM 808 C C . HIS A 1 100 ? -5.437 -4.192 -2.837 1.00 91.62 100 HIS A C 1
ATOM 810 O O . HIS A 1 100 ? -4.807 -4.751 -1.939 1.00 91.62 100 HIS A O 1
ATOM 816 N N . TYR A 1 101 ? -5.397 -2.883 -3.004 1.00 87.44 101 TYR A N 1
ATOM 817 C CA . TYR A 1 101 ? -4.782 -2.004 -2.034 1.00 87.44 101 TYR A CA 1
ATOM 818 C C . TYR A 1 101 ? -5.495 -0.663 -1.962 1.00 87.44 101 TYR A C 1
ATOM 820 O O . TYR A 1 101 ? -6.220 -0.260 -2.874 1.00 87.44 101 TYR A O 1
ATOM 828 N N . TYR A 1 102 ? -5.230 0.041 -0.867 1.00 88.50 102 TYR A N 1
ATOM 829 C CA . TYR A 1 102 ? -5.389 1.485 -0.803 1.00 88.50 102 TYR A CA 1
ATOM 830 C C . TYR A 1 102 ? -4.136 2.107 -0.190 1.00 88.50 102 TYR A C 1
ATOM 832 O O . TYR A 1 102 ? -3.565 1.601 0.784 1.00 88.50 102 TYR A O 1
ATOM 840 N N . GLY A 1 103 ? -3.687 3.199 -0.796 1.00 85.75 103 GLY A N 1
ATOM 841 C CA . GLY A 1 103 ? -2.446 3.877 -0.471 1.00 85.75 103 GLY A CA 1
ATOM 842 C C . GLY A 1 103 ? -2.698 5.280 0.059 1.00 85.75 103 GLY A C 1
ATOM 843 O O . GLY A 1 103 ? -3.488 6.050 -0.488 1.00 85.75 103 GLY A O 1
ATOM 844 N N . ARG A 1 104 ? -1.989 5.641 1.127 1.00 83.50 104 ARG A N 1
ATOM 845 C CA . ARG A 1 104 ? -1.977 7.001 1.668 1.00 83.50 104 ARG A CA 1
ATOM 846 C C . ARG A 1 104 ? -0.571 7.476 1.987 1.00 83.50 104 ARG A C 1
ATOM 848 O O . ARG A 1 104 ? 0.317 6.696 2.346 1.00 83.50 104 ARG A O 1
ATOM 855 N N . LEU A 1 105 ? -0.359 8.780 1.920 1.00 77.69 105 LEU A N 1
ATOM 856 C CA . LEU A 1 105 ? 0.875 9.380 2.409 1.00 77.69 105 LEU A CA 1
ATOM 857 C C . LEU A 1 105 ? 0.799 9.523 3.932 1.00 77.69 105 LEU A C 1
ATOM 859 O O . LEU A 1 105 ? -0.228 9.903 4.470 1.00 77.69 105 LEU A O 1
ATOM 863 N N . ALA A 1 106 ? 1.883 9.202 4.645 1.00 68.69 106 ALA A N 1
ATOM 864 C CA . ALA A 1 106 ? 1.938 9.411 6.098 1.00 68.69 106 ALA A CA 1
ATOM 865 C C . ALA A 1 106 ? 1.974 10.911 6.454 1.00 68.69 106 ALA A C 1
ATOM 867 O O . ALA A 1 106 ? 1.479 11.331 7.493 1.00 68.69 106 ALA A O 1
ATOM 868 N N . ALA A 1 107 ? 2.546 11.719 5.559 1.00 63.28 107 ALA A N 1
ATOM 869 C CA . ALA A 1 107 ? 2.467 13.173 5.609 1.00 63.28 107 ALA A CA 1
ATOM 870 C C . ALA A 1 107 ? 1.122 13.672 5.051 1.00 63.28 107 ALA A C 1
ATOM 872 O O . ALA A 1 107 ? 0.300 12.881 4.599 1.00 63.28 107 ALA A O 1
ATOM 873 N N . LYS A 1 108 ? 0.911 14.997 5.030 1.00 65.06 108 LYS A N 1
ATOM 874 C CA . LYS A 1 108 ? -0.285 15.622 4.427 1.00 65.06 108 LYS A CA 1
ATOM 875 C C . LYS A 1 108 ? -1.596 15.041 4.982 1.00 65.06 108 LYS A C 1
ATOM 877 O O . LYS A 1 108 ? -2.488 14.689 4.220 1.00 65.06 108 LYS A O 1
ATOM 882 N N . GLN A 1 109 ? -1.676 14.909 6.308 1.00 72.38 109 GLN A N 1
ATOM 883 C CA . GLN A 1 109 ? -2.879 14.452 7.016 1.00 72.38 109 GLN A CA 1
ATOM 884 C C . GLN A 1 109 ? -3.428 13.099 6.522 1.00 72.38 109 GLN A C 1
ATOM 886 O O . GLN A 1 109 ? -4.624 12.844 6.610 1.00 72.38 109 GLN A O 1
ATOM 891 N N . GLY A 1 110 ? -2.573 12.207 6.006 1.00 70.88 110 GLY A N 1
ATOM 892 C CA . GLY A 1 110 ? -3.047 10.894 5.579 1.00 70.88 110 GLY A CA 1
ATOM 893 C C . GLY A 1 110 ? -3.733 10.886 4.215 1.00 70.88 110 GLY A C 1
ATOM 894 O O . GLY A 1 110 ? -4.528 9.976 3.984 1.00 70.88 110 GLY A O 1
ATOM 895 N N . TRP A 1 111 ? -3.469 11.866 3.336 1.00 81.25 111 TRP A N 1
ATOM 896 C CA . TRP A 1 111 ? -4.086 11.926 2.005 1.00 81.25 111 TRP A CA 1
ATOM 897 C C . TRP A 1 111 ? -3.976 10.581 1.274 1.00 81.25 111 TRP A C 1
ATOM 899 O O . TRP A 1 111 ? -2.874 10.043 1.100 1.00 81.25 111 TRP A O 1
ATOM 909 N N . ARG A 1 112 ? -5.135 10.044 0.876 1.00 84.81 112 ARG A N 1
ATOM 910 C CA . ARG A 1 112 ? -5.259 8.838 0.057 1.00 84.81 112 ARG A CA 1
ATOM 911 C C . ARG A 1 112 ? -4.931 9.210 -1.381 1.00 84.81 112 ARG A C 1
ATOM 913 O O . ARG A 1 112 ? -5.648 10.013 -1.965 1.00 84.81 112 ARG A O 1
ATOM 920 N N . PHE A 1 113 ? -3.848 8.649 -1.906 1.00 82.88 113 PHE A N 1
ATOM 921 C CA . PHE A 1 113 ? -3.430 8.915 -3.280 1.00 82.88 113 PHE A CA 1
ATOM 922 C C . PHE A 1 113 ? -4.043 7.919 -4.259 1.00 82.88 113 PHE A C 1
ATOM 924 O O . PHE A 1 113 ? -4.201 8.260 -5.422 1.00 82.88 113 PHE A O 1
ATOM 931 N N . ASP A 1 114 ? -4.378 6.707 -3.801 1.00 87.38 114 ASP A N 1
ATOM 932 C CA . ASP A 1 114 ? -4.963 5.695 -4.670 1.00 87.38 114 ASP A CA 1
ATOM 933 C C . ASP A 1 114 ? -5.701 4.585 -3.907 1.00 87.38 114 ASP A C 1
ATOM 935 O O . ASP A 1 114 ? -5.437 4.335 -2.723 1.00 87.38 114 ASP A O 1
ATOM 939 N N . SER A 1 115 ? -6.617 3.907 -4.596 1.00 90.88 115 SER A N 1
ATOM 940 C CA . SER A 1 115 ? -7.356 2.744 -4.111 1.00 90.88 115 SER A CA 1
ATOM 941 C C . SER A 1 115 ? -7.889 1.920 -5.279 1.00 90.88 115 SER A C 1
ATOM 943 O O . SER A 1 115 ? -8.759 2.375 -6.010 1.00 90.88 115 SER A O 1
ATOM 945 N N . THR A 1 116 ? -7.465 0.661 -5.380 1.00 87.94 116 THR A N 1
ATOM 946 C CA . THR A 1 116 ? -8.010 -0.295 -6.372 1.00 87.94 116 THR A CA 1
ATOM 947 C C . THR A 1 116 ? -9.514 -0.547 -6.217 1.00 87.94 116 THR A C 1
ATOM 949 O O . THR A 1 116 ? -10.168 -0.968 -7.159 1.00 87.94 116 THR A O 1
ATOM 952 N N . TYR A 1 117 ? -10.098 -0.259 -5.048 1.00 88.50 117 TYR A N 1
ATOM 953 C CA . TYR A 1 117 ? -11.553 -0.322 -4.857 1.00 88.50 117 TYR A CA 1
ATOM 954 C C . TYR A 1 117 ? -12.306 0.789 -5.601 1.00 88.50 117 TYR A C 1
ATOM 956 O O . TYR A 1 117 ? -13.496 0.644 -5.882 1.00 88.50 117 TYR A O 1
ATOM 964 N N . ASP A 1 118 ? -11.611 1.882 -5.925 1.00 89.38 118 ASP A N 1
ATOM 965 C CA . ASP A 1 118 ? -12.145 2.978 -6.734 1.00 89.38 118 ASP A CA 1
ATOM 966 C C . ASP A 1 118 ? -11.928 2.713 -8.239 1.00 89.38 118 ASP A C 1
ATOM 968 O O . ASP A 1 118 ? -12.517 3.393 -9.077 1.00 89.38 118 ASP A O 1
ATOM 972 N N . HIS A 1 119 ? -11.100 1.723 -8.600 1.00 89.88 119 HIS A N 1
ATOM 973 C CA . HIS A 1 119 ? -10.843 1.325 -9.985 1.00 89.88 119 HIS A CA 1
ATOM 974 C C . HIS A 1 119 ? -11.879 0.279 -10.368 1.00 89.88 119 HIS A C 1
ATOM 976 O O . HIS A 1 119 ? -11.712 -0.893 -10.056 1.00 89.88 119 HIS A O 1
ATOM 982 N N . LYS A 1 120 ? -12.983 0.695 -10.979 1.00 89.06 120 LYS A N 1
ATOM 983 C CA . LYS A 1 120 ? -14.077 -0.214 -11.329 1.00 89.06 120 LYS A CA 1
ATOM 984 C C . LYS A 1 120 ? -14.073 -0.526 -12.817 1.00 89.06 120 LYS A C 1
ATOM 986 O O . LYS A 1 120 ? -13.784 0.355 -13.624 1.00 89.06 120 LYS A O 1
ATOM 991 N N . ASP A 1 121 ? -14.396 -1.766 -13.159 1.00 89.56 121 ASP A N 1
ATOM 992 C CA . ASP A 1 121 ? -14.708 -2.142 -14.535 1.00 89.56 121 ASP A CA 1
ATOM 993 C C . ASP A 1 121 ? -16.090 -1.613 -14.963 1.00 89.56 121 ASP A C 1
ATOM 995 O O . ASP A 1 121 ? -16.795 -0.950 -14.196 1.00 89.56 121 ASP A O 1
ATOM 999 N N . GLU A 1 122 ? -16.488 -1.917 -16.198 1.00 92.62 122 GLU A N 1
ATOM 1000 C CA . GLU A 1 122 ? -17.779 -1.511 -16.774 1.00 92.62 122 GLU A CA 1
ATOM 1001 C C . GLU A 1 122 ? -18.988 -2.017 -15.970 1.00 92.62 122 GLU A C 1
ATOM 1003 O O . GLU A 1 122 ? -20.069 -1.435 -16.034 1.00 92.62 122 GLU A O 1
ATOM 1008 N N . THR A 1 123 ? -18.806 -3.079 -15.182 1.00 92.38 123 THR A N 1
ATOM 1009 C CA . THR A 1 123 ? -19.847 -3.682 -14.340 1.00 92.38 123 THR A CA 1
ATOM 1010 C C . THR A 1 123 ? -19.868 -3.111 -12.920 1.00 92.38 123 THR A C 1
ATOM 1012 O O . THR A 1 123 ? -20.751 -3.438 -12.126 1.00 92.38 123 THR A O 1
ATOM 1015 N N . GLY A 1 124 ? -18.922 -2.228 -12.585 1.00 90.31 124 GLY A N 1
ATOM 1016 C CA . GLY A 1 124 ? -18.786 -1.638 -11.257 1.00 90.31 124 GLY A CA 1
ATOM 1017 C C . GLY A 1 124 ? -17.950 -2.472 -10.278 1.00 90.31 124 GLY A C 1
ATOM 1018 O O . GLY A 1 124 ? -17.895 -2.121 -9.092 1.00 90.31 124 GLY A O 1
ATOM 1019 N N . VAL A 1 125 ? -17.302 -3.546 -10.741 1.00 89.69 125 VAL A N 1
ATOM 1020 C CA . VAL A 1 125 ? -16.486 -4.443 -9.912 1.00 89.69 125 VAL A CA 1
ATOM 1021 C C . VAL A 1 125 ? -15.060 -3.890 -9.781 1.00 89.69 125 VAL A C 1
ATOM 1023 O O . VAL A 1 125 ? -14.461 -3.502 -10.785 1.00 89.69 125 VAL A O 1
ATOM 1026 N N . PRO A 1 126 ? -14.488 -3.833 -8.560 1.00 89.50 126 PRO A N 1
ATOM 1027 C CA . PRO A 1 126 ? -13.103 -3.421 -8.346 1.00 89.50 126 PRO A CA 1
ATOM 1028 C C . PRO A 1 126 ? -12.075 -4.253 -9.121 1.00 89.50 126 PRO A C 1
ATOM 1030 O O . PRO A 1 126 ? -12.063 -5.481 -9.034 1.00 89.50 126 PRO A O 1
ATOM 1033 N N . ILE A 1 127 ? -11.139 -3.578 -9.782 1.00 88.69 127 ILE A N 1
ATOM 1034 C CA . ILE A 1 127 ? -10.048 -4.177 -10.549 1.00 88.69 127 ILE A CA 1
ATOM 1035 C C . ILE A 1 127 ? -8.807 -4.265 -9.646 1.00 88.69 127 ILE A C 1
ATOM 1037 O O . ILE A 1 127 ? -8.313 -3.237 -9.174 1.00 88.69 127 ILE A O 1
ATOM 1041 N N . PRO A 1 128 ? -8.272 -5.467 -9.373 1.00 87.44 128 PRO A N 1
ATOM 1042 C CA . PRO A 1 128 ? -7.050 -5.603 -8.594 1.00 87.44 128 PRO A CA 1
ATOM 1043 C C . PRO A 1 128 ? -5.822 -5.195 -9.416 1.00 87.44 128 PRO A C 1
ATOM 1045 O O . PRO A 1 128 ? -5.758 -5.389 -10.630 1.00 87.44 128 PRO A O 1
ATOM 1048 N N . PHE A 1 129 ? -4.793 -4.707 -8.730 1.00 88.19 129 PHE A N 1
ATOM 1049 C CA . PHE A 1 129 ? -3.492 -4.461 -9.335 1.00 88.19 129 PHE A CA 1
ATOM 1050 C C . PHE A 1 129 ? -2.716 -5.774 -9.459 1.00 88.19 129 PHE A C 1
ATOM 1052 O O . PHE A 1 129 ? -2.451 -6.437 -8.454 1.00 88.19 129 PHE A O 1
ATOM 1059 N N . ALA A 1 130 ? -2.362 -6.157 -10.686 1.00 87.12 130 ALA A N 1
ATOM 1060 C CA . ALA A 1 130 ? -1.695 -7.420 -10.970 1.00 87.12 130 ALA A CA 1
ATOM 1061 C C . ALA A 1 130 ? -0.257 -7.209 -11.446 1.00 87.12 130 ALA A C 1
ATOM 1063 O O . ALA A 1 130 ? -0.012 -6.442 -12.369 1.00 87.12 130 ALA A O 1
ATOM 1064 N N . PHE A 1 131 ? 0.683 -7.946 -10.862 1.00 82.62 131 PHE A N 1
ATOM 1065 C CA . PHE A 1 131 ? 2.100 -7.880 -11.214 1.00 82.62 131 PHE A CA 1
ATOM 1066 C C . PHE A 1 131 ? 2.793 -9.221 -10.958 1.00 82.62 131 PHE A C 1
ATOM 1068 O O . PHE A 1 131 ? 2.200 -10.141 -10.395 1.00 82.62 131 PHE A O 1
ATOM 1075 N N . ILE A 1 132 ? 4.044 -9.361 -11.390 1.00 82.38 132 ILE A N 1
ATOM 1076 C CA . ILE A 1 132 ? 4.835 -10.578 -11.186 1.00 82.38 132 ILE A CA 1
ATOM 1077 C C . ILE A 1 132 ? 5.809 -10.348 -10.031 1.00 82.38 132 ILE A C 1
ATOM 1079 O O . ILE A 1 132 ? 6.652 -9.458 -10.089 1.00 82.38 132 ILE A O 1
ATOM 1083 N N . VAL A 1 133 ? 5.710 -11.156 -8.974 1.00 75.56 133 VAL A N 1
ATOM 1084 C CA . VAL A 1 133 ? 6.648 -11.073 -7.845 1.00 75.56 133 VAL A CA 1
ATOM 1085 C C . VAL A 1 133 ? 7.989 -11.666 -8.265 1.00 75.56 133 VAL A C 1
ATOM 1087 O O . VAL A 1 133 ? 8.047 -12.798 -8.744 1.00 75.56 133 VAL A O 1
ATOM 1090 N N . GLY A 1 134 ? 9.069 -10.914 -8.050 1.00 69.06 134 GLY A N 1
ATOM 1091 C CA . GLY A 1 134 ? 10.433 -11.346 -8.370 1.00 69.06 134 GLY A CA 1
ATOM 1092 C C . GLY A 1 134 ? 10.882 -11.032 -9.797 1.00 69.06 134 GLY A C 1
ATOM 1093 O O . GLY A 1 134 ? 12.067 -11.170 -10.076 1.00 69.06 134 GLY A O 1
ATOM 1094 N N . ALA A 1 135 ? 9.982 -10.554 -10.661 1.00 68.44 135 ALA A N 1
ATOM 1095 C CA . ALA A 1 135 ? 10.383 -9.836 -11.861 1.00 68.44 135 ALA A CA 1
ATOM 1096 C C . ALA A 1 135 ? 10.628 -8.371 -11.473 1.00 68.44 135 ALA A C 1
ATOM 1098 O O . ALA A 1 135 ? 9.744 -7.711 -10.920 1.00 68.44 135 ALA A O 1
ATOM 1099 N N . SER A 1 136 ? 11.831 -7.866 -11.735 1.00 62.00 136 SER A N 1
ATOM 1100 C CA . SER A 1 136 ? 12.012 -6.435 -11.956 1.00 62.00 136 SER A CA 1
ATOM 1101 C C . SER A 1 136 ? 11.210 -6.122 -13.233 1.00 62.00 136 SER A C 1
ATOM 1103 O O . SER A 1 136 ? 11.137 -6.945 -14.136 1.00 62.00 136 SER A O 1
ATOM 1105 N N . ASP A 1 137 ? 10.373 -5.095 -13.310 1.00 66.12 137 ASP A N 1
ATOM 1106 C CA . ASP A 1 137 ? 10.853 -3.834 -13.881 1.00 66.12 137 ASP A CA 1
ATOM 1107 C C . ASP A 1 137 ? 9.761 -2.750 -13.856 1.00 66.12 137 ASP A C 1
ATOM 1109 O O . ASP A 1 137 ? 9.696 -1.932 -14.766 1.00 66.12 137 ASP A O 1
ATOM 1113 N N . ASN A 1 138 ? 8.873 -2.708 -12.854 1.00 85.62 138 ASN A N 1
ATOM 1114 C CA . ASN A 1 138 ? 8.119 -1.459 -12.655 1.00 85.62 138 ASN A CA 1
ATOM 1115 C C . ASN A 1 138 ? 7.432 -1.263 -11.304 1.00 85.62 138 ASN A C 1
ATOM 1117 O O . ASN A 1 138 ? 7.005 -0.157 -11.013 1.00 85.62 138 ASN A O 1
ATOM 1121 N N . VAL A 1 139 ? 7.287 -2.278 -10.455 1.00 88.31 139 VAL A N 1
ATOM 1122 C CA . VAL A 1 139 ? 6.554 -2.106 -9.187 1.00 88.31 139 VAL A CA 1
ATOM 1123 C C . VAL A 1 139 ? 7.466 -1.524 -8.111 1.00 88.31 139 VAL A C 1
ATOM 1125 O O . VAL A 1 139 ? 8.624 -1.925 -7.994 1.00 88.31 139 VAL A O 1
ATOM 1128 N N . ILE A 1 140 ? 6.953 -0.605 -7.290 1.00 89.00 140 ILE A N 1
ATOM 1129 C CA . ILE A 1 140 ? 7.707 -0.080 -6.146 1.00 89.00 140 ILE A CA 1
ATOM 1130 C C . ILE A 1 140 ? 8.158 -1.215 -5.214 1.00 89.00 140 ILE A C 1
ATOM 1132 O O . ILE A 1 140 ? 7.377 -2.087 -4.816 1.00 89.00 140 ILE A O 1
ATOM 1136 N N . SER A 1 141 ? 9.432 -1.177 -4.823 1.00 88.25 141 SER A N 1
ATOM 1137 C CA . SER A 1 141 ? 10.100 -2.262 -4.095 1.00 88.25 141 SER A CA 1
ATOM 1138 C C . SER A 1 141 ? 9.382 -2.654 -2.805 1.00 88.25 141 SER A C 1
ATOM 1140 O O . SER A 1 141 ? 9.279 -3.837 -2.482 1.00 88.25 141 SER A O 1
ATOM 1142 N N . GLY A 1 142 ? 8.802 -1.683 -2.097 1.00 87.31 142 GLY A N 1
ATOM 1143 C CA . GLY A 1 142 ? 8.089 -1.929 -0.851 1.00 87.31 142 GLY A CA 1
ATOM 1144 C C . GLY A 1 142 ? 6.822 -2.773 -1.007 1.00 87.31 142 GLY A C 1
ATOM 1145 O O . GLY A 1 142 ? 6.520 -3.570 -0.120 1.00 87.31 142 GLY A O 1
ATOM 1146 N N . ILE A 1 143 ? 6.097 -2.653 -2.128 1.00 88.62 143 ILE A N 1
ATOM 1147 C CA . ILE A 1 143 ? 4.935 -3.515 -2.417 1.00 88.62 143 ILE A CA 1
ATOM 1148 C C . ILE A 1 143 ? 5.404 -4.926 -2.765 1.00 88.62 143 ILE A C 1
ATOM 1150 O O . ILE A 1 143 ? 4.830 -5.900 -2.269 1.00 88.62 143 ILE A O 1
ATOM 1154 N N . THR A 1 144 ? 6.466 -5.043 -3.563 1.00 86.56 144 THR A N 1
ATOM 1155 C CA . THR A 1 144 ? 7.060 -6.335 -3.921 1.00 86.56 144 THR A CA 1
ATOM 1156 C C . THR A 1 144 ? 7.545 -7.082 -2.677 1.00 86.56 144 THR A C 1
ATOM 1158 O O . THR A 1 144 ? 7.169 -8.237 -2.479 1.00 86.56 144 THR A O 1
ATOM 1161 N N . ALA A 1 145 ? 8.295 -6.419 -1.790 1.00 86.00 145 ALA A N 1
ATOM 1162 C CA . ALA A 1 145 ? 8.792 -6.997 -0.539 1.00 86.00 145 ALA A CA 1
ATOM 1163 C C . ALA A 1 145 ? 7.653 -7.409 0.410 1.00 86.00 145 ALA A C 1
ATOM 1165 O O . ALA A 1 145 ? 7.658 -8.512 0.964 1.00 86.00 145 ALA A O 1
ATOM 1166 N N . ALA A 1 146 ? 6.636 -6.552 0.551 1.00 86.31 146 ALA A N 1
ATOM 1167 C CA . ALA A 1 146 ? 5.462 -6.845 1.365 1.00 86.31 146 ALA A CA 1
ATOM 1168 C C . ALA A 1 146 ? 4.708 -8.077 0.865 1.00 86.31 146 ALA A C 1
ATOM 1170 O O . ALA A 1 146 ? 4.383 -8.958 1.657 1.00 86.31 146 ALA A O 1
ATOM 1171 N N . THR A 1 147 ? 4.465 -8.146 -0.443 1.00 86.12 147 THR A N 1
ATOM 1172 C CA . THR A 1 147 ? 3.682 -9.218 -1.062 1.00 86.12 147 THR A CA 1
ATOM 1173 C C . THR A 1 147 ? 4.445 -10.539 -1.070 1.00 86.12 147 THR A C 1
ATOM 1175 O O . THR A 1 147 ? 3.845 -11.578 -0.815 1.00 86.12 147 THR A O 1
ATOM 1178 N N . LYS A 1 148 ? 5.772 -10.508 -1.271 1.00 84.19 148 LYS A N 1
ATOM 1179 C CA . LYS A 1 148 ? 6.648 -11.693 -1.262 1.00 84.19 148 LYS A CA 1
ATOM 1180 C C . LYS A 1 148 ? 6.515 -12.531 0.014 1.00 84.19 148 LYS A C 1
ATOM 1182 O O . LYS A 1 148 ? 6.582 -13.752 -0.054 1.00 84.19 148 LYS A O 1
ATOM 1187 N N . SER A 1 149 ? 6.304 -11.888 1.160 1.00 81.88 149 SER A N 1
ATOM 1188 C CA . SER A 1 149 ? 6.171 -12.553 2.465 1.00 81.88 149 SER A CA 1
ATOM 1189 C C . SER A 1 149 ? 4.716 -12.793 2.897 1.00 81.88 149 SER A C 1
ATOM 1191 O O . SER A 1 149 ? 4.471 -13.238 4.020 1.00 81.88 149 SER A O 1
ATOM 1193 N N . MET A 1 150 ? 3.731 -12.480 2.048 1.00 84.00 150 MET A N 1
ATOM 1194 C CA . MET A 1 150 ? 2.314 -12.686 2.350 1.00 84.00 150 MET A CA 1
ATOM 1195 C C . MET A 1 150 ? 1.821 -14.058 1.891 1.00 84.00 150 MET A C 1
ATOM 1197 O O . MET A 1 150 ? 2.272 -14.626 0.901 1.00 84.00 150 MET A O 1
ATOM 1201 N N . LYS A 1 151 ? 0.821 -14.566 2.612 1.00 82.56 151 LYS A N 1
ATOM 1202 C CA . LYS A 1 151 ? 0.005 -15.710 2.198 1.00 82.56 151 LYS A CA 1
ATOM 1203 C C . LYS A 1 151 ? -1.256 -15.212 1.494 1.00 82.56 151 LYS A C 1
ATOM 1205 O O . LYS A 1 151 ? -1.798 -14.165 1.859 1.00 82.56 151 LYS A O 1
ATOM 1210 N N . VAL A 1 152 ? -1.736 -15.964 0.508 1.00 81.50 152 VAL A N 1
ATOM 1211 C CA . VAL A 1 152 ? -2.960 -15.636 -0.241 1.00 81.50 152 VAL A CA 1
ATOM 1212 C C . VAL A 1 152 ? -4.168 -15.611 0.709 1.00 81.50 152 VAL A C 1
ATOM 1214 O O . VAL A 1 152 ? -4.268 -16.430 1.629 1.00 81.50 152 VAL A O 1
ATOM 1217 N N . GLY A 1 153 ? -5.053 -14.626 0.520 1.00 80.56 153 GLY A N 1
ATOM 1218 C CA . GLY A 1 153 ? -6.177 -14.298 1.409 1.00 80.56 153 GLY A CA 1
ATOM 1219 C C . GLY A 1 153 ? -5.811 -13.385 2.592 1.00 80.56 153 GLY A C 1
ATOM 1220 O O . GLY A 1 153 ? -6.691 -12.966 3.359 1.00 80.56 153 GLY A O 1
ATOM 1221 N N . GLY A 1 154 ? -4.522 -13.066 2.751 1.00 83.69 154 GLY A N 1
ATOM 1222 C CA . GLY A 1 154 ? -4.012 -12.214 3.820 1.00 83.69 154 GLY A CA 1
ATOM 1223 C C . GLY A 1 154 ? -4.330 -10.728 3.635 1.00 83.69 154 GLY A C 1
ATOM 1224 O O . GLY A 1 154 ? -4.478 -10.235 2.515 1.00 83.69 154 GLY A O 1
ATOM 1225 N N . ILE A 1 155 ? -4.398 -10.017 4.761 1.00 86.94 155 ILE A N 1
ATOM 1226 C CA . ILE A 1 155 ? -4.539 -8.563 4.847 1.00 86.94 155 ILE A CA 1
ATOM 1227 C C . ILE A 1 155 ? -3.383 -8.033 5.684 1.00 86.94 155 ILE A C 1
ATOM 1229 O O . ILE A 1 155 ? -3.256 -8.365 6.866 1.00 86.94 155 ILE A O 1
ATOM 1233 N N . ARG A 1 156 ? -2.579 -7.160 5.083 1.00 86.25 156 ARG A N 1
ATOM 1234 C CA . ARG A 1 156 ? -1.407 -6.573 5.728 1.00 86.25 156 ARG A CA 1
ATOM 1235 C C . ARG A 1 156 ? -1.394 -5.072 5.541 1.00 86.25 156 ARG A C 1
ATOM 1237 O O . ARG A 1 156 ? -1.558 -4.562 4.436 1.00 86.25 156 ARG A O 1
ATOM 1244 N N . ARG A 1 157 ? -1.130 -4.349 6.621 1.00 87.50 157 ARG A N 1
ATOM 1245 C CA . ARG A 1 157 ? -0.751 -2.942 6.557 1.00 87.50 157 ARG A CA 1
ATOM 1246 C C . ARG A 1 157 ? 0.765 -2.844 6.494 1.00 87.50 157 ARG A C 1
ATOM 1248 O O . ARG A 1 157 ? 1.448 -3.456 7.303 1.00 87.50 157 ARG A O 1
ATOM 1255 N N . VAL A 1 158 ? 1.283 -2.045 5.571 1.00 85.38 158 VAL A N 1
ATOM 1256 C CA . VAL A 1 158 ? 2.714 -1.773 5.445 1.00 85.38 158 VAL A CA 1
ATOM 1257 C C . VAL A 1 158 ? 3.020 -0.285 5.472 1.00 85.38 158 VAL A C 1
ATOM 1259 O O . VAL A 1 158 ? 2.271 0.543 4.945 1.00 85.38 158 VAL A O 1
ATOM 1262 N N . ILE A 1 159 ? 4.143 0.057 6.091 1.00 85.38 159 ILE A N 1
ATOM 1263 C CA . ILE A 1 159 ? 4.758 1.375 6.047 1.00 85.38 159 ILE A CA 1
ATOM 1264 C C . ILE A 1 159 ? 5.982 1.251 5.151 1.00 85.38 159 ILE A C 1
ATOM 1266 O O . ILE A 1 159 ? 6.969 0.619 5.511 1.00 85.38 159 ILE A O 1
ATOM 1270 N N . ILE A 1 160 ? 5.892 1.864 3.977 1.00 83.81 160 ILE A N 1
ATOM 1271 C CA . ILE A 1 160 ? 6.941 1.837 2.963 1.00 83.81 160 ILE A CA 1
ATOM 1272 C C . ILE A 1 160 ? 7.766 3.125 3.106 1.00 83.81 160 ILE A C 1
ATOM 1274 O O . ILE A 1 160 ? 7.196 4.219 2.937 1.00 83.81 160 ILE A O 1
ATOM 1278 N N . PRO A 1 161 ? 9.061 3.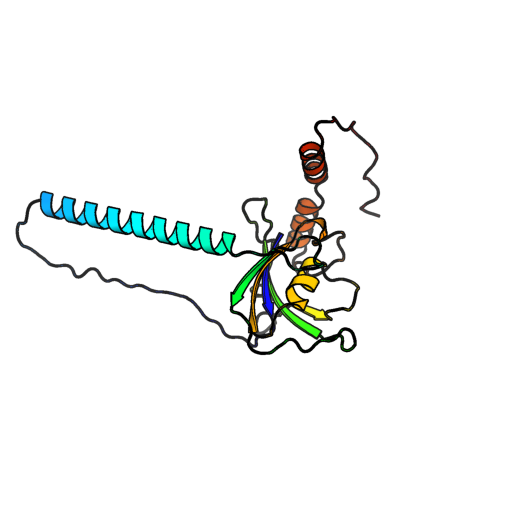042 3.462 1.00 81.94 161 PRO A N 1
ATOM 1279 C CA . PRO A 1 161 ? 9.932 4.211 3.527 1.00 81.94 161 PRO A CA 1
ATOM 1280 C C . PRO A 1 161 ? 10.138 4.815 2.127 1.00 81.94 161 PRO A C 1
ATOM 1282 O O . PRO A 1 161 ? 9.913 4.130 1.130 1.00 81.94 161 PRO A O 1
ATOM 1285 N N . PRO A 1 162 ? 10.548 6.095 2.017 1.00 81.19 162 PRO A N 1
ATOM 1286 C CA . PRO A 1 162 ? 10.740 6.747 0.721 1.00 81.19 162 PRO A CA 1
ATOM 1287 C C . PRO A 1 162 ? 11.671 5.987 -0.227 1.00 81.19 162 PRO A C 1
ATOM 1289 O O . PRO A 1 162 ? 11.337 5.882 -1.397 1.00 81.19 162 PRO A O 1
ATOM 1292 N N . SER A 1 163 ? 12.756 5.390 0.277 1.00 83.06 163 SER A N 1
ATOM 1293 C CA . SER A 1 163 ? 13.717 4.581 -0.496 1.00 83.06 163 SER A CA 1
ATOM 1294 C C . SER A 1 163 ? 13.123 3.317 -1.128 1.00 83.06 163 SER A C 1
ATOM 1296 O O . SER A 1 163 ? 13.681 2.791 -2.080 1.00 83.06 163 SER A O 1
ATOM 1298 N N . GLN A 1 164 ? 11.993 2.831 -0.607 1.00 85.62 164 GLN A N 1
ATOM 1299 C CA . GLN A 1 164 ? 11.283 1.644 -1.098 1.00 85.62 164 GLN A CA 1
ATOM 1300 C C . GLN A 1 164 ? 9.945 2.005 -1.770 1.00 85.62 164 GLN A C 1
ATOM 1302 O O . GLN A 1 164 ? 9.171 1.124 -2.145 1.00 85.62 164 GLN A O 1
ATOM 1307 N N . GLY A 1 165 ? 9.634 3.301 -1.875 1.00 86.31 165 GLY A N 1
ATOM 1308 C CA . GLY A 1 165 ? 8.476 3.828 -2.595 1.00 86.31 165 GLY A CA 1
ATOM 1309 C C . GLY A 1 165 ? 8.830 4.204 -4.034 1.00 86.31 165 GLY A C 1
ATOM 1310 O O . GLY A 1 165 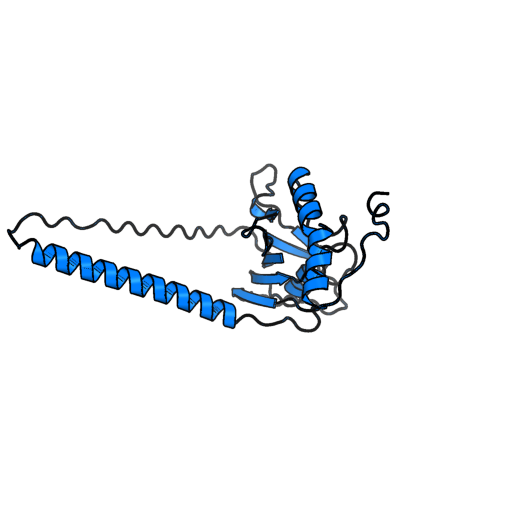? 9.766 3.663 -4.615 1.00 86.31 165 GLY A O 1
ATOM 1311 N N . TYR A 1 166 ? 8.101 5.168 -4.594 1.00 87.81 166 TYR A N 1
ATOM 1312 C CA . TYR A 1 166 ? 8.396 5.722 -5.916 1.00 87.81 166 TYR A CA 1
ATOM 1313 C C . TYR A 1 166 ? 9.735 6.475 -5.925 1.00 87.81 166 TYR A C 1
ATOM 1315 O O . TYR A 1 166 ? 9.929 7.424 -5.164 1.00 87.81 166 TYR A O 1
ATOM 1323 N N . GLN A 1 167 ? 10.620 6.049 -6.816 1.00 86.75 167 GLN A N 1
ATOM 1324 C CA . GLN A 1 167 ? 11.892 6.670 -7.186 1.00 86.75 167 GLN A CA 1
ATOM 1325 C C . GLN A 1 167 ? 11.797 7.405 -8.530 1.00 86.75 167 GLN A C 1
ATOM 1327 O O . GLN A 1 167 ? 12.566 8.326 -8.777 1.00 86.75 167 GLN A O 1
ATOM 1332 N N . ASN A 1 168 ? 10.853 7.015 -9.390 1.00 88.69 168 ASN A N 1
ATOM 1333 C CA . ASN A 1 168 ? 10.550 7.688 -10.652 1.00 88.69 168 ASN A CA 1
ATOM 1334 C C . ASN A 1 168 ? 9.031 7.698 -10.919 1.00 88.69 168 ASN A C 1
ATOM 1336 O O . ASN A 1 168 ? 8.243 7.180 -10.125 1.00 88.69 168 ASN A O 1
ATOM 1340 N N . THR A 1 169 ? 8.619 8.330 -12.018 1.00 88.06 169 THR A N 1
ATOM 1341 C CA . THR A 1 169 ? 7.209 8.505 -12.404 1.00 88.06 169 THR A CA 1
ATOM 1342 C C . THR A 1 169 ? 6.628 7.336 -13.198 1.00 88.06 169 THR A C 1
ATOM 1344 O O . THR A 1 169 ? 5.419 7.302 -13.413 1.00 88.06 169 THR A O 1
ATOM 1347 N N . SER A 1 170 ? 7.461 6.382 -13.615 1.00 90.00 170 SER A N 1
ATOM 1348 C CA . SER A 1 170 ? 7.033 5.187 -14.347 1.00 90.00 170 SER A CA 1
ATOM 1349 C C . SER A 1 170 ? 6.597 4.065 -13.411 1.00 90.00 170 SER A C 1
ATOM 1351 O O . SER A 1 170 ? 5.811 3.214 -13.818 1.00 90.00 170 SER A O 1
ATOM 1353 N N . GLN A 1 171 ? 7.080 4.080 -12.164 1.00 89.44 171 GLN A N 1
ATOM 1354 C CA . GLN A 1 171 ? 6.844 3.008 -11.208 1.00 89.44 171 GLN A CA 1
ATOM 1355 C C . GLN A 1 171 ? 5.382 2.865 -10.799 1.00 89.44 171 GLN A C 1
ATOM 1357 O O . GLN A 1 171 ? 4.708 3.822 -10.431 1.00 89.44 171 GLN A O 1
ATOM 1362 N N . GLU A 1 172 ? 4.941 1.620 -10.770 1.00 90.50 172 GLU A N 1
ATOM 1363 C CA . GLU A 1 172 ? 3.608 1.181 -10.419 1.00 90.50 172 GLU A CA 1
ATOM 1364 C C . GLU A 1 172 ? 3.481 0.776 -8.942 1.00 90.50 172 GLU A C 1
ATOM 1366 O O . GLU A 1 172 ? 4.460 0.418 -8.277 1.00 90.50 172 GLU A O 1
ATOM 1371 N N . PRO A 1 173 ? 2.254 0.787 -8.408 1.00 89.94 173 PRO A N 1
ATOM 1372 C CA . PRO A 1 173 ? 1.013 1.127 -9.100 1.00 89.94 173 PRO A CA 1
ATOM 1373 C C . PRO A 1 173 ? 0.785 2.640 -9.160 1.00 89.94 173 PRO A C 1
ATOM 1375 O O . PRO A 1 173 ? 1.255 3.368 -8.292 1.00 89.94 173 PRO A O 1
ATOM 1378 N N . LEU A 1 174 ? 0.074 3.132 -10.172 1.00 90.25 174 LEU A N 1
ATOM 1379 C CA . LEU A 1 174 ? -0.204 4.560 -10.340 1.00 90.25 174 LEU A CA 1
ATOM 1380 C C . LEU A 1 174 ? -1.712 4.828 -10.328 1.00 90.25 174 LEU A C 1
ATOM 1382 O O . LEU A 1 174 ? -2.454 4.062 -10.943 1.00 90.25 174 LEU A O 1
ATOM 1386 N N . PRO A 1 175 ? -2.168 5.944 -9.722 1.00 89.81 175 PRO A N 1
ATOM 1387 C CA . PRO A 1 175 ? -3.552 6.380 -9.862 1.00 89.81 175 PRO A CA 1
ATOM 1388 C C . PRO A 1 175 ? -3.963 6.454 -11.343 1.00 89.81 175 PRO A C 1
ATOM 1390 O O . PRO A 1 175 ? -3.200 6.983 -12.156 1.00 89.81 175 PRO A O 1
ATOM 1393 N N . PRO A 1 176 ? -5.159 5.991 -11.739 1.00 90.69 176 PRO A N 1
ATOM 1394 C CA . PRO A 1 176 ? -5.614 6.072 -13.127 1.00 90.69 176 PRO A CA 1
ATOM 1395 C C . PRO A 1 176 ? -5.943 7.516 -13.532 1.00 90.69 176 PRO A C 1
ATOM 1397 O O . PRO A 1 176 ? -5.748 7.901 -14.687 1.00 90.69 176 PRO A O 1
ATOM 1400 N N . ASN A 1 177 ? -6.372 8.347 -12.576 1.00 90.44 177 ASN A N 1
ATOM 1401 C CA . ASN A 1 177 ? -6.640 9.762 -12.797 1.00 90.44 177 ASN A CA 1
ATOM 1402 C C . ASN A 1 177 ? -5.334 10.571 -12.902 1.00 90.44 177 ASN A C 1
ATOM 1404 O O . ASN A 1 177 ? -4.456 10.491 -12.041 1.00 90.44 177 ASN A O 1
ATOM 1408 N N . PHE A 1 178 ? -5.225 11.394 -13.947 1.00 92.06 178 PHE A N 1
ATOM 1409 C CA . PHE A 1 178 ? -4.053 12.234 -14.197 1.00 92.06 178 PHE A CA 1
ATOM 1410 C C . PHE A 1 178 ? -3.752 13.224 -13.058 1.00 92.06 178 PHE A C 1
ATOM 1412 O O . PHE A 1 178 ? -2.596 13.356 -12.655 1.00 92.06 178 PHE A O 1
ATOM 1419 N N . PHE A 1 179 ? -4.767 13.895 -12.508 1.00 91.56 179 PHE A N 1
ATOM 1420 C CA . PHE A 1 179 ? -4.578 14.872 -11.433 1.00 91.56 179 PHE A CA 1
ATOM 1421 C C . PHE A 1 179 ? -4.076 14.215 -10.148 1.00 91.56 179 PHE A C 1
ATOM 1423 O O . PHE A 1 179 ? -3.211 14.780 -9.477 1.00 91.56 179 PHE A O 1
ATOM 1430 N N . ASP A 1 180 ? -4.553 13.011 -9.829 1.00 89.06 180 ASP A N 1
ATOM 1431 C CA . ASP A 1 180 ? -4.076 12.264 -8.663 1.00 89.06 180 ASP A CA 1
ATOM 1432 C C . ASP A 1 180 ? -2.624 11.808 -8.837 1.00 89.06 180 ASP A C 1
ATOM 1434 O O . ASP A 1 180 ? -1.833 11.948 -7.898 1.00 89.06 180 ASP A O 1
ATOM 1438 N N . ARG A 1 181 ? -2.223 11.372 -10.045 1.00 91.19 181 ARG A N 1
ATOM 1439 C CA . ARG A 1 181 ? -0.804 11.102 -10.358 1.00 91.19 181 ARG A CA 1
ATOM 1440 C C . ARG A 1 181 ? 0.053 12.348 -10.191 1.00 91.19 181 ARG A C 1
ATOM 1442 O O . ARG A 1 181 ? 1.068 12.314 -9.496 1.00 91.19 181 ARG A O 1
ATOM 1449 N N . GLN A 1 182 ? -0.376 13.469 -10.767 1.00 92.06 182 GLN A N 1
ATOM 1450 C CA . GLN A 1 182 ? 0.372 14.719 -10.675 1.00 92.06 182 GLN A CA 1
ATOM 1451 C C . GLN A 1 182 ? 0.496 15.188 -9.219 1.00 92.06 182 GLN A C 1
ATOM 1453 O O . GLN A 1 182 ? 1.574 15.587 -8.768 1.00 92.06 182 GLN A O 1
ATOM 1458 N N . ARG A 1 183 ? -0.585 15.095 -8.437 1.00 89.56 183 ARG A N 1
ATOM 1459 C CA . ARG A 1 183 ? -0.588 15.438 -7.010 1.00 89.56 183 ARG A CA 1
ATOM 1460 C C . ARG A 1 183 ? 0.303 14.505 -6.193 1.00 89.56 183 ARG A C 1
ATOM 1462 O O . ARG A 1 183 ? 0.979 14.969 -5.271 1.00 89.56 183 ARG A O 1
ATOM 1469 N N . LEU A 1 184 ? 0.330 13.214 -6.526 1.00 85.75 184 LEU A N 1
ATOM 1470 C CA . LEU A 1 184 ? 1.243 12.249 -5.922 1.00 85.75 184 LEU A CA 1
ATOM 1471 C C . LEU A 1 184 ? 2.691 12.680 -6.158 1.00 85.75 184 LEU A C 1
ATOM 1473 O O . LEU A 1 184 ? 3.388 12.962 -5.181 1.00 85.75 184 LEU A O 1
ATOM 1477 N N . PHE A 1 185 ? 3.105 12.825 -7.419 1.00 87.06 185 PHE A N 1
ATOM 1478 C CA . PHE A 1 185 ? 4.484 13.148 -7.805 1.00 87.06 185 PHE A CA 1
ATOM 1479 C C . PHE A 1 185 ? 4.968 14.480 -7.244 1.00 87.06 185 PHE A C 1
ATOM 1481 O O . PHE A 1 185 ? 6.010 14.533 -6.592 1.00 87.06 185 PHE A O 1
ATOM 1488 N N . THR A 1 186 ? 4.166 15.536 -7.368 1.00 85.75 186 THR A N 1
ATOM 1489 C CA . THR A 1 186 ? 4.486 16.851 -6.784 1.00 85.75 186 THR A CA 1
ATOM 1490 C C . THR A 1 186 ? 4.612 16.811 -5.259 1.00 85.75 186 THR A C 1
ATOM 1492 O O . THR A 1 186 ? 5.307 17.639 -4.669 1.00 85.75 186 THR A O 1
ATOM 1495 N N . THR A 1 187 ? 3.971 15.845 -4.592 1.00 82.50 187 THR A N 1
ATOM 1496 C CA . THR A 1 187 ? 4.070 15.673 -3.139 1.00 82.50 187 THR A CA 1
ATOM 1497 C C . THR A 1 187 ? 5.282 14.842 -2.720 1.00 82.50 187 THR A C 1
ATOM 1499 O O . THR A 1 187 ? 5.866 15.130 -1.665 1.00 82.50 187 THR A O 1
ATOM 1502 N N . ILE A 1 188 ? 5.637 13.800 -3.477 1.00 78.62 188 ILE A N 1
ATOM 1503 C CA . ILE A 1 188 ? 6.739 12.887 -3.136 1.00 78.62 188 ILE A CA 1
ATOM 1504 C C . ILE A 1 188 ? 8.103 13.416 -3.588 1.00 78.62 188 ILE A C 1
ATOM 1506 O O . ILE A 1 188 ? 9.044 13.357 -2.804 1.00 78.62 188 ILE A O 1
ATOM 1510 N N . PHE A 1 189 ? 8.180 14.031 -4.770 1.00 81.44 189 PHE A N 1
ATOM 1511 C CA . PHE A 1 189 ? 9.404 14.592 -5.349 1.00 81.44 189 PHE A CA 1
ATOM 1512 C C . PHE A 1 189 ? 9.580 16.074 -5.019 1.00 81.44 189 PHE A C 1
ATOM 1514 O O . PHE A 1 189 ? 10.384 16.770 -5.626 1.00 81.44 189 PHE A O 1
ATOM 1521 N N . ASN A 1 190 ? 8.833 16.583 -4.036 1.00 80.69 190 ASN A N 1
ATOM 1522 C CA . ASN A 1 190 ? 8.969 17.964 -3.604 1.00 80.69 190 ASN A CA 1
ATOM 1523 C C . ASN A 1 190 ? 10.397 18.215 -3.063 1.00 80.69 190 ASN A C 1
ATOM 1525 O O . ASN A 1 190 ? 10.737 17.676 -1.999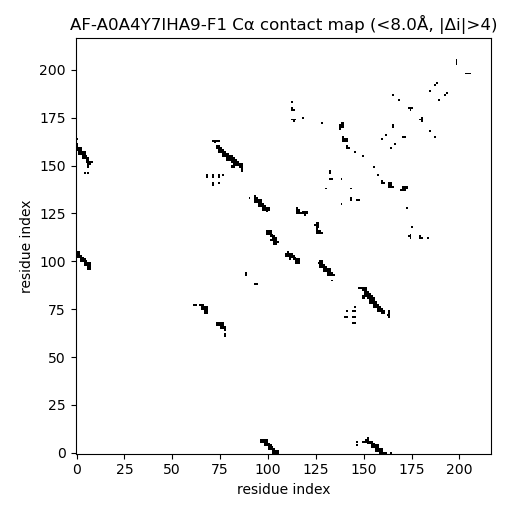 1.00 80.69 190 ASN A O 1
ATOM 1529 N N . PRO A 1 191 ? 11.211 19.071 -3.707 1.00 68.62 191 PRO A N 1
ATOM 1530 C CA . PRO A 1 191 ? 12.617 19.250 -3.344 1.00 68.62 191 PRO A CA 1
ATOM 1531 C C . PRO A 1 191 ? 12.774 19.830 -1.936 1.00 68.62 191 PRO A C 1
ATOM 1533 O O . PRO A 1 191 ? 13.663 19.438 -1.185 1.00 68.62 191 PRO A O 1
ATOM 1536 N N . THR A 1 192 ? 11.847 20.682 -1.491 1.00 66.75 192 THR A N 1
ATOM 1537 C CA . THR A 1 192 ? 11.857 21.229 -0.128 1.00 66.75 192 THR A CA 1
ATOM 1538 C C . THR A 1 192 ? 11.662 20.143 0.935 1.00 66.75 192 THR A C 1
ATOM 1540 O O . THR A 1 192 ? 12.114 20.306 2.070 1.00 66.75 192 THR A O 1
ATOM 1543 N N . ARG A 1 193 ? 11.000 19.025 0.606 1.00 60.28 193 ARG A N 1
ATOM 1544 C CA . ARG A 1 193 ? 10.868 17.878 1.520 1.00 60.28 193 ARG A CA 1
ATOM 1545 C C . ARG A 1 193 ? 12.135 17.040 1.570 1.00 60.28 193 ARG A C 1
ATOM 1547 O O . ARG A 1 193 ? 12.507 16.622 2.663 1.00 60.28 193 ARG A O 1
ATOM 1554 N N . LEU A 1 194 ? 12.793 16.844 0.429 1.00 56.81 194 LEU A N 1
ATOM 1555 C CA . LEU A 1 194 ? 14.084 16.161 0.364 1.00 56.81 194 LEU A CA 1
ATOM 1556 C C . LEU A 1 194 ? 15.116 16.939 1.188 1.00 56.81 194 LEU A C 1
ATOM 1558 O O . LEU A 1 194 ? 15.693 16.397 2.125 1.00 56.81 194 LEU A O 1
ATOM 1562 N N . VAL A 1 195 ? 15.221 18.252 0.966 1.00 53.16 195 VAL A N 1
ATOM 1563 C CA . VAL A 1 195 ? 16.142 19.129 1.705 1.00 53.16 195 VAL A CA 1
ATOM 1564 C C . VAL A 1 195 ? 15.850 19.151 3.209 1.00 53.16 195 VAL A C 1
ATOM 1566 O O . VAL A 1 195 ? 16.786 19.156 4.000 1.00 53.16 195 VAL A O 1
ATOM 1569 N N . ARG A 1 196 ? 14.582 19.132 3.649 1.00 52.72 196 ARG A N 1
ATOM 1570 C CA . ARG A 1 196 ? 14.256 19.044 5.089 1.00 52.72 196 ARG A CA 1
ATOM 1571 C C . ARG A 1 196 ? 14.595 17.685 5.697 1.00 52.72 196 ARG A C 1
ATOM 1573 O O . ARG A 1 196 ? 14.994 17.647 6.855 1.00 52.72 196 ARG A O 1
ATOM 1580 N N . HIS A 1 197 ? 14.442 16.596 4.945 1.00 50.53 197 HIS A N 1
ATOM 1581 C CA . HIS A 1 197 ? 14.861 15.269 5.396 1.00 50.53 197 HIS A CA 1
ATOM 1582 C C . HIS A 1 197 ? 16.384 15.217 5.594 1.00 50.53 197 HIS A C 1
ATOM 1584 O O . HIS A 1 197 ? 16.835 14.765 6.641 1.00 50.53 197 HIS A O 1
ATOM 1590 N N . PHE A 1 198 ? 17.156 15.793 4.664 1.00 45.31 198 PHE A N 1
ATOM 1591 C CA . PHE A 1 198 ? 18.612 15.921 4.790 1.00 45.31 198 PHE A CA 1
ATOM 1592 C C . PHE A 1 198 ? 19.037 16.884 5.914 1.00 45.31 198 PHE A C 1
ATOM 1594 O O . PHE A 1 198 ? 19.852 16.518 6.754 1.00 45.31 198 PHE A O 1
ATOM 1601 N N . LYS A 1 199 ? 18.430 18.076 6.024 1.00 48.69 199 LYS A N 1
ATOM 1602 C CA . LYS A 1 199 ? 18.725 19.043 7.106 1.00 48.69 199 LYS A CA 1
ATOM 1603 C C . LYS A 1 199 ? 18.350 18.538 8.505 1.00 48.69 199 LYS A C 1
ATOM 1605 O O . LYS A 1 199 ? 18.938 18.980 9.482 1.00 48.69 199 LYS A O 1
ATOM 1610 N N . GLY A 1 200 ? 17.381 17.629 8.619 1.00 48.31 200 GLY A N 1
ATOM 1611 C CA . GLY A 1 200 ? 17.052 16.968 9.887 1.00 48.31 200 GLY A CA 1
ATOM 1612 C C . GLY A 1 200 ? 18.075 15.908 10.316 1.00 48.31 200 GLY A C 1
ATOM 1613 O O . GLY A 1 200 ? 18.105 15.549 11.488 1.00 48.31 200 GLY A O 1
ATOM 1614 N N . LEU A 1 201 ? 18.903 15.423 9.383 1.00 47.78 201 LEU A N 1
ATOM 1615 C CA . LEU A 1 201 ? 19.955 14.426 9.614 1.00 47.78 201 LEU A CA 1
ATOM 1616 C C . LEU A 1 201 ? 21.352 15.055 9.752 1.00 47.78 201 LEU A C 1
ATOM 1618 O O . LEU A 1 201 ? 22.247 14.432 10.313 1.00 47.78 201 LEU A O 1
ATOM 1622 N N . THR A 1 202 ? 21.541 16.295 9.297 1.00 40.75 202 THR A N 1
ATOM 1623 C CA . THR A 1 202 ? 22.795 17.044 9.447 1.00 40.75 202 THR A CA 1
ATOM 1624 C C . THR A 1 202 ? 22.500 18.488 9.840 1.00 40.75 202 THR A C 1
ATOM 1626 O O . THR A 1 202 ? 21.888 19.222 9.066 1.00 40.75 202 THR A O 1
ATOM 1629 N N . THR A 1 203 ? 23.003 18.944 10.988 1.00 38.66 203 THR A N 1
ATOM 1630 C CA . THR A 1 203 ? 22.978 20.353 11.435 1.00 38.66 203 THR A CA 1
ATOM 1631 C C . THR A 1 203 ? 23.857 21.289 10.586 1.00 38.66 203 THR A C 1
ATOM 1633 O O . THR A 1 203 ? 24.245 22.360 11.043 1.00 38.66 203 THR A O 1
ATOM 1636 N N . ILE A 1 204 ? 24.172 20.928 9.339 1.00 40.81 204 ILE A N 1
ATOM 1637 C CA . ILE A 1 204 ? 25.041 21.711 8.459 1.00 40.81 204 ILE A CA 1
ATOM 1638 C C . ILE A 1 204 ? 24.177 22.436 7.412 1.00 40.81 204 ILE A C 1
ATOM 1640 O O . ILE A 1 204 ? 23.338 21.809 6.755 1.00 40.81 204 ILE A O 1
ATOM 1644 N N . PRO A 1 205 ? 24.341 23.760 7.233 1.00 36.75 205 PRO A N 1
ATOM 1645 C CA . PRO A 1 205 ? 23.601 24.515 6.234 1.00 36.75 205 PRO A CA 1
ATOM 1646 C C . PRO A 1 205 ? 24.076 24.135 4.825 1.00 36.75 205 PRO A C 1
ATOM 1648 O O . PRO A 1 205 ? 25.182 24.470 4.420 1.00 36.75 205 PRO A O 1
ATOM 1651 N N . ILE A 1 206 ? 23.225 23.454 4.057 1.00 44.09 206 ILE A N 1
ATOM 1652 C CA . ILE A 1 206 ? 23.447 23.257 2.616 1.00 44.09 206 ILE A CA 1
ATOM 1653 C C . ILE A 1 206 ? 23.123 24.554 1.855 1.00 44.09 206 ILE A C 1
ATOM 1655 O O . ILE A 1 206 ? 22.008 25.078 1.972 1.00 44.09 206 ILE A O 1
ATOM 1659 N N . SER A 1 207 ? 24.128 25.046 1.119 1.00 33.12 207 SER A N 1
ATOM 1660 C CA . SER A 1 207 ? 24.110 26.195 0.197 1.00 33.12 207 SER A CA 1
ATOM 1661 C C . SER A 1 207 ? 23.060 26.021 -0.913 1.00 33.12 207 SER A C 1
ATOM 1663 O O . SER A 1 207 ? 22.828 24.887 -1.341 1.00 33.12 207 SER A O 1
ATOM 1665 N N . PRO A 1 208 ? 22.389 27.094 -1.377 1.00 42.66 208 PRO A N 1
ATOM 1666 C CA . PRO A 1 208 ? 21.372 26.981 -2.411 1.00 42.66 208 PRO A CA 1
ATOM 1667 C C . PRO A 1 208 ? 21.995 26.821 -3.805 1.00 42.66 208 PRO A C 1
ATOM 1669 O O . PRO A 1 208 ? 22.976 27.479 -4.134 1.00 42.66 208 PRO A O 1
ATOM 1672 N N . ALA A 1 209 ? 21.315 26.017 -4.623 1.00 45.47 209 ALA A N 1
ATOM 1673 C CA . ALA A 1 209 ? 21.470 25.868 -6.069 1.00 45.47 209 ALA A CA 1
ATOM 1674 C C . ALA A 1 209 ? 22.680 25.055 -6.562 1.00 45.47 209 ALA A C 1
ATOM 1676 O O . ALA A 1 209 ? 23.698 25.595 -6.976 1.00 45.47 209 ALA A O 1
ATOM 1677 N N . GLU A 1 210 ? 22.467 23.745 -6.679 1.00 35.09 210 GLU A N 1
ATOM 1678 C CA . GLU A 1 210 ? 22.823 23.058 -7.919 1.00 35.09 210 GLU A CA 1
ATOM 1679 C C . GLU A 1 210 ? 21.532 22.597 -8.598 1.00 35.09 210 GLU A C 1
ATOM 1681 O O . GLU A 1 210 ? 20.499 22.376 -7.964 1.00 35.09 210 GLU A O 1
ATOM 1686 N N . ASN A 1 211 ? 21.587 22.614 -9.917 1.00 36.50 211 ASN A N 1
ATOM 1687 C CA . ASN A 1 211 ? 20.481 22.776 -10.834 1.00 36.50 211 ASN A CA 1
ATOM 1688 C C . ASN A 1 211 ? 19.642 21.484 -10.955 1.00 36.50 211 ASN A C 1
ATOM 1690 O O . ASN A 1 211 ? 20.169 20.446 -11.347 1.00 36.50 211 ASN A O 1
ATOM 1694 N N . TYR A 1 212 ? 18.343 21.549 -10.629 1.00 42.31 212 TYR A N 1
ATOM 1695 C CA . TYR A 1 212 ? 17.400 20.419 -10.725 1.00 42.31 212 TYR A CA 1
ATOM 1696 C C . TYR A 1 212 ? 16.529 20.468 -11.996 1.00 42.31 212 TYR A C 1
ATOM 1698 O O . TYR A 1 212 ? 15.538 19.741 -12.086 1.00 42.31 212 TYR A O 1
ATOM 1706 N N . ASP A 1 213 ? 16.891 21.277 -12.994 1.00 36.81 213 ASP A N 1
ATOM 1707 C CA . ASP A 1 213 ? 16.091 21.454 -14.215 1.00 36.81 213 ASP A CA 1
ATOM 1708 C C . ASP A 1 213 ? 16.084 20.235 -15.165 1.00 36.81 213 ASP A C 1
ATOM 1710 O O . ASP A 1 213 ? 15.383 20.243 -16.171 1.00 36.81 213 ASP A O 1
ATOM 1714 N N . ASN A 1 214 ? 16.790 19.146 -14.843 1.00 37.12 214 ASN A N 1
ATOM 1715 C CA . ASN A 1 214 ? 16.932 17.967 -15.713 1.00 37.12 214 ASN A CA 1
ATOM 1716 C C . ASN A 1 214 ? 16.039 16.760 -15.356 1.00 37.12 214 ASN A C 1
ATOM 1718 O O . ASN A 1 214 ? 16.331 15.642 -15.767 1.00 37.12 214 ASN A O 1
ATOM 1722 N N . ILE A 1 215 ? 14.953 16.946 -14.597 1.00 40.62 215 ILE A N 1
ATOM 1723 C CA . ILE A 1 215 ? 14.022 15.845 -14.245 1.00 40.62 215 ILE A CA 1
ATOM 1724 C C . ILE A 1 215 ? 12.756 15.844 -15.137 1.00 40.62 215 ILE A C 1
ATOM 1726 O O . ILE A 1 215 ? 11.897 14.976 -15.006 1.00 40.62 215 ILE A O 1
ATOM 1730 N N . PHE A 1 216 ? 12.638 16.787 -16.079 1.00 36.47 216 PHE A N 1
ATOM 1731 C CA . PHE A 1 216 ? 11.474 16.918 -16.971 1.00 36.47 216 PHE A CA 1
ATOM 1732 C C . PHE A 1 216 ? 11.802 16.848 -18.476 1.00 36.47 216 PHE A C 1
ATOM 1734 O O . PHE A 1 216 ? 11.005 17.336 -19.279 1.00 36.47 216 PHE A O 1
ATOM 1741 N N . SER A 1 217 ? 12.935 16.257 -18.865 1.00 31.14 217 SER A N 1
ATOM 1742 C CA . SER A 1 217 ? 13.274 15.973 -20.270 1.00 31.14 217 SER A CA 1
ATOM 1743 C C . SER A 1 217 ? 13.010 14.525 -20.672 1.00 31.14 217 SER A C 1
ATOM 1745 O O . SER A 1 217 ? 13.192 13.618 -19.830 1.00 31.14 217 SER A O 1
#

Mean predicted aligned error: 14.42 Å

Sequence (217 aa):
MVCTIYLNNMVVTVDYQIFIEQRPVLFEDGDYSSLIQLLVQQQFLYFLSNLLLLLHLQKQLQLLNSWELEDSGGVKSLDLRIGVIPMVGDQKNMKRVSIHYYGRLAAKQGWRFDSTYDHKDETGVPIPFAFIVGASDNVISGITAATKSMKVGGIRRVIIPPSQGYQNTSQEPLPPNFFDRQRLFTTIFNPTRLVRHFKGLTTIPISPAENYDNIFS

Radius of gyration: 23.72 Å; Cα contacts (8 Å, |Δi|>4): 275; chains: 1; bounding box: 68×48×62 Å

Solvent-accessible surface area (backbone atoms only — not comparable to full-atom values): 12944 Å² total; per-residue (Å²): 65,36,36,40,44,32,33,54,72,83,90,72,89,75,81,82,74,80,77,78,82,75,73,78,80,82,80,84,86,73,98,67,55,75,65,57,55,52,49,53,51,51,52,49,52,51,51,52,51,51,52,52,48,50,55,50,50,54,52,51,52,55,60,66,65,43,45,70,47,82,98,34,80,66,23,32,37,32,77,79,37,84,29,82,46,74,62,86,60,56,97,87,47,70,43,79,45,40,28,39,40,40,34,23,36,75,58,79,90,49,45,69,55,39,43,26,75,76,40,49,49,99,87,66,48,57,44,58,55,70,52,50,49,89,55,88,84,43,66,26,52,27,61,50,48,54,54,72,77,40,26,40,62,15,31,35,38,35,39,25,38,70,93,20,36,73,88,58,91,80,42,34,87,67,45,89,50,66,68,44,39,52,53,45,49,61,64,72,68,30,62,72,56,54,51,49,57,52,47,74,74,37,97,61,88,80,78,87,82,80,86,75,82,80,81,82,121

pLDDT: mean 70.81, std 21.08, range [22.0, 94.44]